Protein AF-0000000082408636 (afdb_homodimer)

Foldseek 3Di:
DPDDDAEAEDEDAFFQLLQQLVCQLQNADWADPDRFKIWGDGPPDHIYMYGYDPDADDDADPDEEEDEDPDAVVSVVSSVVSPKAWDDDWDADQQFIKTWIAHNRGHIYMYTYGDPD/DPDDDAEAEDEDAFFQLLQQLVCQLQNADWADPDRFKIWGDGPPDHIYMYGYDPDADDDADPDEEEDEDPDAVVSVVSSVVSQKAWDDDWDADQQFIKTWIAHNRGHIYMYTYGDPD

Nearest PDB structures (foldseek):
  3g12-assembly1_B  TM=7.363E-01  e=4.536E-08  Bdellovibrio bacteriovorus HD100
  3g12-assembly1_A  TM=7.486E-01  e=2.050E-07  Bdellovibrio bacteriovorus HD100
  5umw-assembly2_B  TM=7.388E-01  e=1.969E-06  Streptomyces sp. CB03234
  1lqp-assembly1_B  TM=7.454E-01  e=8.896E-06  Pseudomonas aeruginosa
  3sk2-assembly1_B  TM=6.813E-01  e=4.746E-06  Pantoea agglomerans

Solvent-accessible surface area (backbone atoms only — not comparable to full-atom values): 12146 Å² total; per-residue (Å²): 94,61,36,42,82,50,32,38,38,32,56,31,79,52,16,55,61,51,19,46,44,48,15,50,39,40,23,52,59,55,40,70,78,50,96,49,32,12,26,21,51,26,77,96,53,61,36,43,32,22,35,50,43,93,69,75,87,85,70,86,55,46,48,32,47,32,27,36,37,96,45,55,68,64,44,51,55,54,41,40,75,65,47,35,43,78,48,87,64,79,42,76,56,94,61,27,38,35,35,45,31,22,44,83,82,61,52,55,32,31,38,28,31,71,56,91,115,95,62,35,42,84,51,32,39,38,32,57,32,80,51,17,54,62,53,18,46,43,48,16,52,40,41,23,52,59,55,40,71,78,51,96,49,30,12,27,19,52,24,77,95,53,61,35,43,34,21,34,48,43,93,69,75,86,83,69,86,54,45,49,33,48,32,28,36,35,95,43,55,67,63,43,49,54,55,40,40,74,66,47,35,43,78,47,87,65,78,40,76,54,94,61,28,39,36,34,44,31,20,45,83,80,60,52,54,32,29,37,28,31,71,55,91,114

Sequence (234 aa):
MIGQVDEVVVDCSSPIALAKFWAGILGGQPVERNTAWAFVDPPGWTRLAFQRVPESKLTKNRLHIDVSVDDVVAATEAAERLGATRVGTVQQDPAGTFQVLLDPEGNEWCVVRSIGRMIGQVDEVVVDCSSPIALAKFWAGILGGQPVERNTAWAFVDPPGWTRLAFQRVPESKLTKNRLHIDVSVDDVVAATEAAERLGATRVGTVQQDPAGTFQVLLDPEGNEWCVVRSIGR

pLDDT: mean 97.24, std 4.67, range [60.44, 98.94]

Organism: Rhodococcus erythropolis (NCBI:txid1833)

Structure (mmCIF, N/CA/C/O backbone):
data_AF-0000000082408636-model_v1
#
loop_
_entity.id
_entity.type
_entity.pdbx_description
1 polymer 'VOC family protein'
#
loop_
_atom_site.group_PDB
_atom_site.id
_atom_site.type_symbol
_atom_site.label_atom_id
_atom_site.label_alt_id
_atom_site.label_comp_id
_atom_site.label_asym_id
_atom_site.label_entity_id
_atom_site.label_seq_id
_atom_site.pdbx_PDB_ins_code
_atom_site.Cartn_x
_atom_site.Cartn_y
_atom_site.Cartn_z
_atom_site.occupancy
_atom_site.B_iso_or_equiv
_atom_site.auth_seq_id
_atom_site.auth_comp_id
_atom_site.auth_asym_id
_atom_site.auth_atom_id
_atom_site.pdbx_PDB_model_num
ATOM 1 N N . MET A 1 1 ? 1.829 11.555 16.312 1 92.88 1 MET A N 1
ATOM 2 C CA . MET A 1 1 ? 1.156 10.703 15.344 1 92.88 1 MET A CA 1
ATOM 3 C C . MET A 1 1 ? -0.357 10.867 15.422 1 92.88 1 MET A C 1
ATOM 5 O O . MET A 1 1 ? -0.896 11.18 16.484 1 92.88 1 MET A O 1
ATOM 9 N N . ILE A 1 2 ? -0.935 10.711 14.367 1 98 2 ILE A N 1
ATOM 10 C CA . ILE A 1 2 ? -2.363 10.969 14.219 1 98 2 ILE A CA 1
ATOM 11 C C . ILE A 1 2 ? -3.135 9.656 14.359 1 98 2 ILE A C 1
ATOM 13 O O . ILE A 1 2 ? -4.203 9.617 14.969 1 98 2 ILE A O 1
ATOM 17 N N . GLY A 1 3 ? -2.65 8.633 13.828 1 98.5 3 GLY A N 1
ATOM 18 C CA . GLY A 1 3 ? -3.316 7.34 13.859 1 98.5 3 GLY A CA 1
ATOM 19 C C . GLY A 1 3 ? -2.395 6.184 13.516 1 98.5 3 GLY A C 1
ATOM 20 O O . GLY A 1 3 ? -1.171 6.328 13.562 1 98.5 3 GLY A O 1
ATOM 21 N N . GLN A 1 4 ? -3.043 4.992 13.32 1 98.25 4 GLN A N 1
ATOM 22 C CA . GLN A 1 4 ? -2.312 3.779 12.961 1 98.25 4 GLN A CA 1
ATOM 23 C C . GLN A 1 4 ? -2.852 3.174 11.664 1 98.25 4 GLN A C 1
ATOM 25 O O . GLN A 1 4 ? -4.035 3.328 11.352 1 98.25 4 GLN A O 1
ATOM 30 N N . VAL A 1 5 ? -1.971 2.523 10.977 1 98.56 5 VAL A N 1
ATOM 31 C CA . VAL A 1 5 ? -2.449 1.886 9.758 1 98.56 5 VAL A CA 1
ATOM 32 C C . VAL A 1 5 ? -3.52 0.851 10.102 1 98.56 5 VAL A C 1
ATOM 34 O O . VAL A 1 5 ? -3.318 0.008 10.977 1 98.56 5 VAL A O 1
ATOM 37 N N . ASP A 1 6 ? -4.586 0.956 9.422 1 97.88 6 ASP A N 1
ATOM 38 C CA . ASP A 1 6 ? -5.699 0.028 9.578 1 97.88 6 ASP A CA 1
ATOM 39 C C . ASP A 1 6 ? -5.648 -1.078 8.531 1 97.88 6 ASP A C 1
ATOM 41 O O . ASP A 1 6 ? -5.703 -2.264 8.859 1 97.88 6 ASP A O 1
ATOM 45 N N . GLU A 1 7 ? -5.559 -0.711 7.355 1 98.38 7 GLU A N 1
ATOM 46 C CA . GLU A 1 7 ? -5.5 -1.635 6.227 1 98.38 7 GLU A CA 1
ATOM 47 C C . GLU A 1 7 ? -4.941 -0.95 4.98 1 98.38 7 GLU A C 1
ATOM 49 O O . GLU A 1 7 ? -4.801 0.274 4.953 1 98.38 7 GLU A O 1
ATOM 54 N N . VAL A 1 8 ? -4.516 -1.721 4.02 1 98.88 8 VAL A N 1
ATOM 55 C CA . VAL A 1 8 ? -4.234 -1.283 2.656 1 98.88 8 VAL A CA 1
ATOM 56 C C . VAL A 1 8 ? -5.367 -1.72 1.729 1 98.88 8 VAL A C 1
ATOM 58 O O . VAL A 1 8 ? -5.766 -2.887 1.73 1 98.88 8 VAL A O 1
ATOM 61 N N . VAL A 1 9 ? -5.863 -0.777 0.986 1 98.81 9 VAL A N 1
ATOM 62 C CA . VAL A 1 9 ? -6.992 -1.063 0.108 1 98.81 9 VAL A CA 1
ATOM 63 C C . VAL A 1 9 ? -6.531 -1.037 -1.349 1 98.81 9 VAL A C 1
ATOM 65 O O . VAL A 1 9 ? -5.773 -0.153 -1.751 1 98.81 9 VAL A O 1
ATOM 68 N N . VAL A 1 10 ? -7.008 -2.004 -2.064 1 98.88 10 VAL A N 1
ATOM 69 C CA . VAL A 1 10 ? -6.723 -2.107 -3.49 1 98.88 10 VAL A CA 1
ATOM 70 C C . VAL A 1 10 ? -8.023 -2.021 -4.289 1 98.88 10 VAL A C 1
ATOM 72 O O . VAL A 1 10 ? -8.898 -2.877 -4.152 1 98.88 10 VAL A O 1
ATOM 75 N N . ASP A 1 11 ? -8.117 -1.005 -5.113 1 98.69 11 ASP A N 1
ATOM 76 C CA . ASP A 1 11 ? -9.203 -0.955 -6.09 1 98.69 11 ASP A CA 1
ATOM 77 C C . ASP A 1 11 ? -9.031 -2.037 -7.156 1 98.69 11 ASP A C 1
ATOM 79 O O . ASP A 1 11 ? -7.926 -2.256 -7.656 1 98.69 11 ASP A O 1
ATOM 83 N N . CYS A 1 12 ? -10.125 -2.646 -7.52 1 98.62 12 CYS A N 1
ATOM 84 C CA . CYS A 1 12 ? -10.008 -3.748 -8.469 1 98.62 12 CYS A CA 1
ATOM 85 C C . CYS A 1 12 ? -11.344 -4.043 -9.133 1 98.62 12 CYS A C 1
ATOM 87 O O . CYS A 1 12 ? -12.359 -3.418 -8.805 1 98.62 12 CYS A O 1
ATOM 89 N N . SER A 1 13 ? -11.312 -4.93 -10.156 1 98.25 13 SER A N 1
ATOM 90 C CA . SER A 1 13 ? -12.523 -5.391 -10.828 1 98.25 13 SER A CA 1
ATOM 91 C C . SER A 1 13 ? -13.133 -6.59 -10.102 1 98.25 13 SER A C 1
ATOM 93 O O . SER A 1 13 ? -14.352 -6.664 -9.938 1 98.25 13 SER A O 1
ATOM 95 N N . SER A 1 14 ? -12.328 -7.504 -9.641 1 98.44 14 SER A N 1
ATOM 96 C CA . SER A 1 14 ? -12.789 -8.711 -8.969 1 98.44 14 SER A CA 1
ATOM 97 C C . SER A 1 14 ? -12.148 -8.859 -7.59 1 98.44 14 SER A C 1
ATOM 99 O O . SER A 1 14 ? -11.07 -9.453 -7.465 1 98.44 14 SER A O 1
ATOM 101 N N . PRO A 1 15 ? -12.82 -8.445 -6.555 1 98.75 15 PRO A N 1
ATOM 102 C CA . PRO A 1 15 ? -12.242 -8.438 -5.211 1 98.75 15 PRO A CA 1
ATOM 103 C C . PRO A 1 15 ? -11.82 -9.836 -4.742 1 98.75 15 PRO A C 1
ATOM 105 O O . PRO A 1 15 ? -10.68 -10.023 -4.301 1 98.75 15 PRO A O 1
ATOM 108 N N . ILE A 1 16 ? -12.656 -10.805 -4.957 1 98.81 16 ILE A N 1
ATOM 109 C CA . ILE A 1 16 ? -12.375 -12.117 -4.383 1 98.81 16 ILE A CA 1
ATOM 110 C C . ILE A 1 16 ? -11.242 -12.789 -5.16 1 98.81 16 ILE A C 1
ATOM 112 O O . ILE A 1 16 ? -10.422 -13.5 -4.578 1 98.81 16 ILE A O 1
ATOM 116 N N . ALA A 1 17 ? -11.125 -12.547 -6.43 1 98.62 17 ALA A N 1
ATOM 117 C CA . ALA A 1 17 ? -10.023 -13.102 -7.215 1 98.62 17 ALA A CA 1
ATOM 118 C C . ALA A 1 17 ? -8.68 -12.562 -6.73 1 98.62 17 ALA A C 1
ATOM 120 O O . ALA A 1 17 ? -7.715 -13.32 -6.59 1 98.62 17 ALA A O 1
ATOM 121 N N . LEU A 1 18 ? -8.602 -11.305 -6.461 1 98.81 18 LEU A N 1
ATOM 122 C CA . LEU A 1 18 ? -7.348 -10.727 -5.992 1 98.81 18 LEU A CA 1
ATOM 123 C C . LEU A 1 18 ? -7.051 -11.164 -4.562 1 98.81 18 LEU A C 1
ATOM 125 O O . LEU A 1 18 ? -5.891 -11.344 -4.191 1 98.81 18 LEU A O 1
ATOM 129 N N . ALA A 1 19 ? -8.094 -11.25 -3.75 1 98.88 19 ALA A N 1
ATOM 130 C CA . ALA A 1 19 ? -7.879 -11.758 -2.396 1 98.88 19 ALA A CA 1
ATOM 131 C C . ALA A 1 19 ? -7.254 -13.148 -2.426 1 98.88 19 ALA A C 1
ATOM 133 O O . ALA A 1 19 ? -6.328 -13.43 -1.66 1 98.88 19 ALA A O 1
ATOM 134 N N . LYS A 1 20 ? -7.727 -13.984 -3.303 1 98.81 20 LYS A N 1
ATOM 135 C CA . LYS A 1 20 ? -7.188 -15.336 -3.436 1 98.81 20 LYS A CA 1
ATOM 136 C C . LYS A 1 20 ? -5.734 -15.305 -3.9 1 98.81 20 LYS A C 1
ATOM 138 O O . LYS A 1 20 ? -4.895 -16.047 -3.377 1 98.81 20 LYS A O 1
ATOM 143 N N . PHE A 1 21 ? -5.465 -14.5 -4.84 1 98.94 21 PHE A N 1
ATOM 144 C CA . PHE A 1 21 ? -4.098 -14.359 -5.336 1 98.94 21 PHE A CA 1
ATOM 145 C C . PHE A 1 21 ? -3.15 -13.969 -4.207 1 98.94 21 PHE A C 1
ATOM 147 O O . PHE A 1 21 ? -2.146 -14.641 -3.973 1 98.94 21 PHE A O 1
ATOM 154 N N . TRP A 1 22 ? -3.516 -12.914 -3.518 1 98.94 22 TRP A N 1
ATOM 155 C CA . TRP A 1 22 ? -2.609 -12.367 -2.514 1 98.94 22 TRP A CA 1
ATOM 156 C C . TRP A 1 22 ? -2.545 -13.273 -1.287 1 98.94 22 TRP A C 1
ATOM 158 O O . TRP A 1 22 ? -1.524 -13.32 -0.596 1 98.94 22 TRP A O 1
ATOM 168 N N . ALA A 1 23 ? -3.627 -14.008 -1.024 1 98.88 23 ALA A N 1
ATOM 169 C CA . ALA A 1 23 ? -3.541 -15.039 0.003 1 98.88 23 ALA A CA 1
ATOM 170 C C . ALA A 1 23 ? -2.49 -16.094 -0.358 1 98.88 23 ALA A C 1
ATOM 172 O O . ALA A 1 23 ? -1.803 -16.609 0.52 1 98.88 23 ALA A O 1
ATOM 173 N N . GLY A 1 24 ? -2.447 -16.406 -1.642 1 98.88 24 GLY A N 1
ATOM 174 C CA . GLY A 1 24 ? -1.419 -17.312 -2.111 1 98.88 24 GLY A CA 1
ATOM 175 C C . GLY A 1 24 ? -0.012 -16.781 -1.928 1 98.88 24 GLY A C 1
ATOM 176 O O . GLY A 1 24 ? 0.914 -17.531 -1.637 1 98.88 24 GLY A O 1
ATOM 177 N N . ILE A 1 25 ? 0.152 -15.492 -2.076 1 98.94 25 ILE A N 1
ATOM 178 C CA . ILE A 1 25 ? 1.461 -14.852 -1.982 1 98.94 25 ILE A CA 1
ATOM 179 C C . ILE A 1 25 ? 1.853 -14.695 -0.516 1 98.94 25 ILE A C 1
ATOM 181 O O . ILE A 1 25 ? 2.979 -15.016 -0.128 1 98.94 25 ILE A O 1
ATOM 185 N N . LEU A 1 26 ? 0.944 -14.211 0.336 1 98.88 26 LEU A N 1
ATOM 186 C CA . LEU A 1 26 ? 1.301 -13.688 1.65 1 98.88 26 LEU A CA 1
ATOM 187 C C . LEU A 1 26 ? 0.769 -14.594 2.758 1 98.88 26 LEU A C 1
ATOM 189 O O . LEU A 1 26 ? 1.141 -14.438 3.924 1 98.88 26 LEU A O 1
ATOM 193 N N . GLY A 1 27 ? -0.085 -15.484 2.395 1 98.75 27 GLY A N 1
ATOM 194 C CA . GLY A 1 27 ? -0.766 -16.281 3.404 1 98.75 27 GLY A CA 1
ATOM 195 C C . GLY A 1 27 ? -2.07 -15.664 3.869 1 98.75 27 GLY A C 1
ATOM 196 O O . GLY A 1 27 ? -2.426 -14.562 3.451 1 98.75 27 GLY A O 1
ATOM 197 N N . GLY A 1 28 ? -2.811 -16.375 4.773 1 98.62 28 GLY A N 1
ATOM 198 C CA . GLY A 1 28 ? -4.133 -15.969 5.219 1 98.62 28 GLY A CA 1
ATOM 199 C C . GLY A 1 28 ? -5.254 -16.594 4.41 1 98.62 28 GLY A C 1
ATOM 200 O O . GLY A 1 28 ? -5.004 -17.344 3.473 1 98.62 28 GLY A O 1
ATOM 201 N N . GLN A 1 29 ? -6.457 -16.281 4.812 1 98.56 29 GLN A N 1
ATOM 202 C CA . GLN A 1 29 ? -7.648 -16.781 4.148 1 98.56 29 GLN A CA 1
ATOM 203 C C . GLN A 1 29 ? -8.391 -15.672 3.416 1 98.56 29 GLN A C 1
ATOM 205 O O . GLN A 1 29 ? -8.75 -14.656 4.02 1 98.56 29 GLN A O 1
ATOM 210 N N . PRO A 1 30 ? -8.562 -15.93 2.125 1 98.81 30 PRO A N 1
ATOM 211 C CA . PRO A 1 30 ? -9.414 -14.945 1.439 1 98.81 30 PRO A CA 1
ATOM 212 C C . PRO A 1 30 ? -10.852 -14.961 1.938 1 98.81 30 PRO A C 1
ATOM 214 O O . PRO A 1 30 ? -11.453 -16.031 2.084 1 98.81 30 PRO A O 1
ATOM 217 N N . VAL A 1 31 ? -11.359 -13.828 2.211 1 98.81 31 VAL A N 1
ATOM 218 C CA . VAL A 1 31 ? -12.719 -13.688 2.719 1 98.81 31 VAL A CA 1
ATOM 219 C C . VAL A 1 31 ? -13.523 -12.766 1.798 1 98.81 31 VAL A C 1
ATOM 221 O O . VAL A 1 31 ? -13.094 -11.648 1.497 1 98.81 31 VAL A O 1
ATOM 224 N N . GLU A 1 32 ? -14.602 -13.281 1.334 1 98.62 32 GLU A N 1
ATOM 225 C CA . GLU A 1 32 ? -15.547 -12.438 0.604 1 98.62 32 GLU A CA 1
ATOM 226 C C . GLU A 1 32 ? -16.547 -11.781 1.551 1 98.62 32 GLU A C 1
ATOM 228 O O . GLU A 1 32 ? -17.469 -12.445 2.051 1 98.62 32 GLU A O 1
ATOM 233 N N . ARG A 1 33 ? -16.344 -10.508 1.795 1 97.25 33 ARG A N 1
ATOM 234 C CA . ARG A 1 33 ? -17.266 -9.812 2.684 1 97.25 33 ARG A CA 1
ATOM 235 C C . ARG A 1 33 ? -18.625 -9.625 2.023 1 97.25 33 ARG A C 1
ATOM 237 O O . ARG A 1 33 ? -19.672 -9.852 2.65 1 97.25 33 ARG A O 1
ATOM 244 N N . ASN A 1 34 ? -18.656 -9.148 0.799 1 96.81 34 ASN A N 1
ATOM 245 C CA . ASN A 1 34 ? -19.781 -9.039 -0.11 1 96.81 34 ASN A CA 1
ATOM 246 C C . ASN A 1 34 ? -19.328 -8.93 -1.562 1 96.81 34 ASN A C 1
ATOM 248 O O . ASN A 1 34 ? -18.156 -9.148 -1.87 1 96.81 34 ASN A O 1
ATOM 252 N N . THR A 1 35 ? -20.25 -8.602 -2.408 1 95.62 35 THR A N 1
ATOM 253 C CA . THR A 1 35 ? -19.922 -8.633 -3.83 1 95.62 35 THR A CA 1
ATOM 254 C C . THR A 1 35 ? -18.922 -7.543 -4.18 1 95.62 35 THR A C 1
ATOM 256 O O . THR A 1 35 ? -18.234 -7.629 -5.199 1 95.62 35 THR A O 1
ATOM 259 N N . ALA A 1 36 ? -18.797 -6.559 -3.367 1 97.44 36 ALA A N 1
ATOM 260 C CA . ALA A 1 36 ? -17.984 -5.402 -3.711 1 97.44 36 ALA A CA 1
ATOM 261 C C . ALA A 1 36 ? -16.703 -5.375 -2.887 1 97.44 36 ALA A C 1
ATOM 263 O O . ALA A 1 36 ? -15.812 -4.555 -3.131 1 97.44 36 ALA A O 1
ATOM 264 N N . TRP A 1 37 ? -16.609 -6.262 -1.935 1 98.38 37 TRP A N 1
ATOM 265 C CA . TRP A 1 37 ? -15.477 -6.199 -1.024 1 98.38 37 TRP A CA 1
ATOM 266 C C . TRP A 1 37 ? -14.992 -7.602 -0.666 1 98.38 37 TRP A C 1
ATOM 268 O O . TRP A 1 37 ? -15.797 -8.492 -0.381 1 98.38 37 TRP A O 1
ATOM 278 N N . ALA A 1 38 ? -13.703 -7.816 -0.634 1 98.88 38 ALA A N 1
ATOM 279 C CA . ALA A 1 38 ? -13.016 -8.984 -0.085 1 98.88 38 ALA A CA 1
ATOM 280 C C . ALA A 1 38 ? -11.742 -8.57 0.651 1 98.88 38 ALA A C 1
ATOM 282 O O . ALA A 1 38 ? -11.305 -7.422 0.553 1 98.88 38 ALA A O 1
ATOM 283 N N . PHE A 1 39 ? -11.18 -9.484 1.401 1 98.81 39 PHE A N 1
ATOM 284 C CA . PHE A 1 39 ? -9.938 -9.141 2.074 1 98.81 39 PHE A CA 1
ATOM 285 C C . PHE A 1 39 ? -9.164 -10.406 2.451 1 98.81 39 PHE A C 1
ATOM 287 O O . PHE A 1 39 ? -9.688 -11.516 2.355 1 98.81 39 PHE A O 1
ATOM 294 N N . VAL A 1 40 ? -7.926 -10.234 2.758 1 98.81 40 VAL A N 1
ATOM 295 C CA . VAL A 1 40 ? -7.078 -11.219 3.418 1 98.81 40 VAL A CA 1
ATOM 296 C C . VAL A 1 40 ? -6.344 -10.57 4.59 1 98.81 40 VAL A C 1
ATOM 298 O O . VAL A 1 40 ? -6 -9.391 4.535 1 98.81 40 VAL A O 1
ATOM 301 N N . ASP A 1 41 ? -6.152 -11.305 5.625 1 98.62 41 ASP A N 1
ATOM 302 C CA . ASP A 1 41 ? -5.301 -10.93 6.75 1 98.62 41 ASP A CA 1
ATOM 303 C C . ASP A 1 41 ? -4.008 -11.734 6.754 1 98.62 41 ASP A C 1
ATOM 305 O O . ASP A 1 41 ? -3.947 -12.812 7.352 1 98.62 41 ASP A O 1
ATOM 309 N N . PRO A 1 42 ? -2.998 -11.133 6.066 1 98.56 42 PRO A N 1
ATOM 310 C CA . PRO A 1 42 ? -1.742 -11.883 6.082 1 98.56 42 PRO A CA 1
ATOM 311 C C . PRO A 1 42 ? -1.134 -11.984 7.48 1 98.56 42 PRO A C 1
ATOM 313 O O . PRO A 1 42 ? -1.207 -11.031 8.258 1 98.56 42 PRO A O 1
ATOM 316 N N . PRO A 1 43 ? -0.516 -13.156 7.809 1 97.5 43 PRO A N 1
ATOM 317 C CA . PRO A 1 43 ? 0.159 -13.258 9.102 1 97.5 43 PRO A CA 1
ATOM 318 C C . PRO A 1 43 ? 1.196 -12.156 9.312 1 97.5 43 PRO A C 1
ATOM 320 O O . PRO A 1 43 ? 2.066 -11.953 8.461 1 97.5 43 PRO A O 1
ATOM 323 N N . GLY A 1 44 ? 1.021 -11.414 10.445 1 96.75 44 GLY A N 1
ATOM 324 C CA . GLY A 1 44 ? 2.027 -10.438 10.828 1 96.75 44 GLY A CA 1
ATOM 325 C C . GLY A 1 44 ? 1.866 -9.102 10.125 1 96.75 44 GLY A C 1
ATOM 326 O O . GLY A 1 44 ? 2.736 -8.234 10.219 1 96.75 44 GLY A O 1
ATOM 327 N N . TRP A 1 45 ? 0.817 -8.906 9.406 1 98.12 45 TRP A N 1
ATOM 328 C CA . TRP A 1 45 ? 0.622 -7.652 8.68 1 98.12 45 TRP A CA 1
ATOM 329 C C . TRP A 1 45 ? -0.828 -7.191 8.781 1 98.12 45 TRP A C 1
ATOM 331 O O . TRP A 1 45 ? -1.686 -7.914 9.289 1 98.12 45 TRP A O 1
ATOM 341 N N . THR A 1 46 ? -1.049 -5.949 8.344 1 98.31 46 THR A N 1
ATOM 342 C CA . THR A 1 46 ? -2.4 -5.398 8.344 1 98.31 46 THR A CA 1
ATOM 343 C C . THR A 1 46 ? -3.244 -6.043 7.25 1 98.31 46 THR A C 1
ATOM 345 O O . THR A 1 46 ? -2.713 -6.711 6.359 1 98.31 46 THR A O 1
ATOM 348 N N . ARG A 1 47 ? -4.527 -5.828 7.34 1 98.62 47 ARG A N 1
ATOM 349 C CA . ARG A 1 47 ? -5.469 -6.332 6.344 1 98.62 47 ARG A CA 1
ATOM 350 C C . ARG A 1 47 ? -5.176 -5.746 4.969 1 98.62 47 ARG A C 1
ATOM 352 O O . ARG A 1 47 ? -4.879 -4.559 4.844 1 98.62 47 ARG A O 1
ATOM 359 N N . LEU A 1 48 ? -5.137 -6.59 3.98 1 98.88 48 LEU A N 1
ATOM 360 C CA . LEU A 1 48 ? -5.227 -6.203 2.578 1 98.88 48 LEU A CA 1
ATOM 361 C C . LEU A 1 48 ? -6.656 -6.348 2.064 1 98.88 48 LEU A C 1
ATOM 363 O O . LEU A 1 48 ? -7.18 -7.461 1.979 1 98.88 48 LEU A O 1
ATOM 367 N N . ALA A 1 49 ? -7.281 -5.25 1.77 1 98.81 49 ALA A N 1
ATOM 368 C CA . ALA A 1 49 ? -8.68 -5.246 1.332 1 98.81 49 ALA A CA 1
ATOM 369 C C . ALA A 1 49 ? -8.781 -4.898 -0.15 1 98.81 49 ALA A C 1
ATOM 371 O O . ALA A 1 49 ? -7.941 -4.172 -0.687 1 98.81 49 ALA A O 1
ATOM 372 N N . PHE A 1 50 ? -9.781 -5.441 -0.703 1 98.88 50 PHE A N 1
ATOM 373 C CA . PHE A 1 50 ? -10.023 -5.266 -2.129 1 98.88 50 PHE A CA 1
ATOM 374 C C . PHE A 1 50 ? -11.43 -4.73 -2.375 1 98.88 50 PHE A C 1
ATOM 376 O O . PHE A 1 50 ? -12.414 -5.32 -1.918 1 98.88 50 PHE A O 1
ATOM 383 N N . GLN A 1 51 ? -11.469 -3.658 -3.051 1 98.62 51 GLN A N 1
ATOM 384 C CA . GLN A 1 51 ? -12.727 -2.971 -3.312 1 98.62 51 GLN A CA 1
ATOM 385 C C . GLN A 1 51 ? -13.023 -2.916 -4.809 1 98.62 51 GLN A C 1
ATOM 387 O O . GLN A 1 51 ? -12.188 -2.477 -5.598 1 98.62 51 GLN A O 1
ATOM 392 N N . ARG A 1 52 ? -14.25 -3.289 -5.168 1 98.69 52 ARG A N 1
ATOM 393 C CA . ARG A 1 52 ? -14.664 -3.195 -6.566 1 98.69 52 ARG A CA 1
ATOM 394 C C . ARG A 1 52 ? -14.859 -1.742 -6.98 1 98.69 52 ARG A C 1
ATOM 396 O O . ARG A 1 52 ? -15.523 -0.974 -6.281 1 98.69 52 ARG A O 1
ATOM 403 N N . VAL A 1 53 ? -14.258 -1.427 -8.062 1 97.88 53 VAL A N 1
ATOM 404 C CA . VAL A 1 53 ? -14.508 -0.139 -8.695 1 97.88 53 VAL A CA 1
ATOM 405 C C . VAL A 1 53 ? -14.812 -0.346 -10.18 1 97.88 53 VAL A C 1
ATOM 407 O O . VAL A 1 53 ? -14.375 -1.329 -10.781 1 97.88 53 VAL A O 1
ATOM 410 N N . PRO A 1 54 ? -15.57 0.565 -10.789 1 95.75 54 PRO A N 1
ATOM 411 C CA . PRO A 1 54 ? -15.945 0.378 -12.195 1 95.75 54 PRO A CA 1
ATOM 412 C C . PRO A 1 54 ? -14.789 0.662 -13.148 1 95.75 54 PRO A C 1
ATOM 414 O O . PRO A 1 54 ? -14.766 0.14 -14.266 1 95.75 54 PRO A O 1
ATOM 417 N N . GLU A 1 55 ? -13.883 1.479 -12.82 1 95.06 55 GLU A N 1
ATOM 418 C CA . GLU A 1 55 ? -12.812 1.904 -13.727 1 95.06 55 GLU A CA 1
ATOM 419 C C . GLU A 1 55 ? -11.68 0.881 -13.766 1 95.06 55 GLU A C 1
ATOM 421 O O . GLU A 1 55 ? -11.375 0.25 -12.75 1 95.06 55 GLU A O 1
ATOM 426 N N . SER A 1 56 ? -11.055 0.748 -14.891 1 94.06 56 SER A N 1
ATOM 427 C CA . SER A 1 56 ? -9.898 -0.127 -15.055 1 94.06 56 SER A CA 1
ATOM 428 C C . SER A 1 56 ? -8.602 0.585 -14.664 1 94.06 56 SER A C 1
ATOM 430 O O . SER A 1 56 ? -8.602 1.8 -14.453 1 94.06 56 SER A O 1
ATOM 432 N N . LYS A 1 57 ? -7.59 -0.182 -14.461 1 94.62 57 LYS A N 1
ATOM 433 C CA . LYS A 1 57 ? -6.273 0.402 -14.211 1 94.62 57 LYS A CA 1
ATOM 434 C C . LYS A 1 57 ? -5.789 1.2 -15.422 1 94.62 57 LYS A C 1
ATOM 436 O O . LYS A 1 57 ? -5.852 0.722 -16.547 1 94.62 57 LYS A O 1
ATOM 441 N N . LEU A 1 58 ? -5.219 2.352 -15.117 1 93.25 58 LEU A N 1
ATOM 442 C CA . LEU A 1 58 ? -4.879 3.246 -16.219 1 93.25 58 LEU A CA 1
ATOM 443 C C . LEU A 1 58 ? -3.367 3.383 -16.359 1 93.25 58 LEU A C 1
ATOM 445 O O . LEU A 1 58 ? -2.857 3.533 -17.484 1 93.25 58 LEU A O 1
ATOM 449 N N . THR A 1 59 ? -2.672 3.52 -15.32 1 95.25 59 THR A N 1
ATOM 450 C CA . THR A 1 59 ? -1.227 3.715 -15.336 1 95.25 59 THR A CA 1
ATOM 451 C C . THR A 1 59 ? -0.572 3.023 -14.148 1 95.25 59 THR A C 1
ATOM 453 O O . THR A 1 59 ? -1.255 2.396 -13.336 1 95.25 59 THR A O 1
ATOM 456 N N . LYS A 1 60 ? 0.742 3.123 -14.133 1 96.31 60 LYS A N 1
ATOM 457 C CA . LYS A 1 60 ? 1.511 2.564 -13.023 1 96.31 60 LYS A CA 1
ATOM 458 C C . LYS A 1 60 ? 1.065 3.16 -11.695 1 96.31 60 LYS A C 1
ATOM 460 O O . LYS A 1 60 ? 0.877 4.371 -11.578 1 96.31 60 LYS A O 1
ATOM 465 N N . ASN A 1 61 ? 0.864 2.273 -10.742 1 97.44 61 ASN A N 1
ATOM 466 C CA . ASN A 1 61 ? 0.615 2.756 -9.383 1 97.44 61 ASN A CA 1
ATOM 467 C C . ASN A 1 61 ? 1.857 3.408 -8.789 1 97.44 61 ASN A C 1
ATOM 469 O O . ASN A 1 61 ? 2.973 2.922 -8.977 1 97.44 61 ASN A O 1
ATOM 473 N N . ARG A 1 62 ? 1.628 4.398 -7.961 1 98 62 ARG A N 1
ATOM 474 C CA . ARG A 1 62 ? 2.754 4.98 -7.242 1 98 62 ARG A CA 1
ATOM 475 C C . ARG A 1 62 ? 3.1 4.16 -6.004 1 98 62 ARG A C 1
ATOM 477 O O . ARG A 1 62 ? 4.223 4.223 -5.504 1 98 62 ARG A O 1
ATOM 484 N N . LEU A 1 63 ? 2.094 3.488 -5.441 1 98.69 63 LEU A N 1
ATOM 485 C CA . LEU A 1 63 ? 2.342 2.631 -4.289 1 98.69 63 LEU A CA 1
ATOM 486 C C . LEU A 1 63 ? 2.418 1.166 -4.703 1 98.69 63 LEU A C 1
ATOM 488 O O . LEU A 1 63 ? 1.617 0.706 -5.52 1 98.69 63 LEU A O 1
ATOM 492 N N . HIS A 1 64 ? 3.387 0.439 -4.141 1 98.81 64 HIS A N 1
ATOM 493 C CA . HIS A 1 64 ? 3.4 -1.006 -4.34 1 98.81 64 HIS A CA 1
ATOM 494 C C . HIS A 1 64 ? 3.988 -1.726 -3.131 1 98.81 64 HIS A C 1
ATOM 496 O O . HIS A 1 64 ? 4.633 -1.102 -2.285 1 98.81 64 HIS A O 1
ATOM 502 N N . ILE A 1 65 ? 3.775 -3.029 -3.074 1 98.88 65 ILE A N 1
ATOM 503 C CA . ILE A 1 65 ? 4.215 -3.865 -1.962 1 98.88 65 ILE A CA 1
ATOM 504 C C . ILE A 1 65 ? 5.484 -4.617 -2.354 1 98.88 65 ILE A C 1
ATOM 506 O O . ILE A 1 65 ? 5.559 -5.203 -3.436 1 98.88 65 ILE A O 1
ATOM 510 N N . ASP A 1 66 ? 6.5 -4.535 -1.549 1 98.75 66 ASP A N 1
ATOM 511 C CA . ASP A 1 66 ? 7.66 -5.418 -1.65 1 98.75 66 ASP A CA 1
ATOM 512 C C . ASP A 1 66 ? 7.512 -6.625 -0.73 1 98.75 66 ASP A C 1
ATOM 514 O O . ASP A 1 66 ? 7.246 -6.477 0.464 1 98.75 66 ASP A O 1
ATOM 518 N N . VAL A 1 67 ? 7.695 -7.773 -1.278 1 98.88 67 VAL A N 1
ATOM 519 C CA . VAL A 1 67 ? 7.574 -9.031 -0.556 1 98.88 67 VAL A CA 1
ATOM 520 C C . VAL A 1 67 ? 8.953 -9.664 -0.386 1 98.88 67 VAL A C 1
ATOM 522 O O . VAL A 1 67 ? 9.617 -10 -1.371 1 98.88 67 VAL A O 1
ATOM 525 N N . SER A 1 68 ? 9.367 -9.852 0.826 1 98.62 68 SER A N 1
ATOM 526 C CA . SER A 1 68 ? 10.672 -10.438 1.115 1 98.62 68 SER A CA 1
ATOM 527 C C . SER A 1 68 ? 10.641 -11.961 0.974 1 98.62 68 SER A C 1
ATOM 529 O O . SER A 1 68 ? 9.719 -12.609 1.455 1 98.62 68 SER A O 1
ATOM 531 N N . VAL A 1 69 ? 11.656 -12.461 0.33 1 98.5 69 VAL A N 1
ATOM 532 C CA . VAL A 1 69 ? 11.758 -13.898 0.094 1 98.5 69 VAL A CA 1
ATOM 533 C C . VAL A 1 69 ? 13.211 -14.344 0.25 1 98.5 69 VAL A C 1
ATOM 535 O O . VAL A 1 69 ? 14.125 -13.508 0.242 1 98.5 69 VAL A O 1
ATOM 538 N N . ASP A 1 70 ? 13.422 -15.641 0.391 1 96.56 70 ASP A N 1
ATOM 539 C CA . ASP A 1 70 ? 14.766 -16.188 0.51 1 96.56 70 ASP A CA 1
ATOM 540 C C . ASP A 1 70 ? 15.414 -16.359 -0.864 1 96.56 70 ASP A C 1
ATOM 542 O O . ASP A 1 70 ? 16.641 -16.297 -0.995 1 96.56 70 ASP A O 1
ATOM 546 N N . ASP A 1 71 ? 14.641 -16.672 -1.851 1 97.69 71 ASP A N 1
ATOM 547 C CA . ASP A 1 71 ? 15.086 -16.953 -3.213 1 97.69 71 ASP A CA 1
ATOM 548 C C . ASP A 1 71 ? 14.18 -16.266 -4.238 1 97.69 71 ASP A C 1
ATOM 550 O O . ASP A 1 71 ? 13.062 -16.719 -4.484 1 97.69 71 ASP A O 1
ATOM 554 N N . VAL A 1 72 ? 14.711 -15.234 -4.879 1 98.56 72 VAL A N 1
ATOM 555 C CA . VAL A 1 72 ? 13.93 -14.383 -5.762 1 98.56 72 VAL A CA 1
ATOM 556 C C . VAL A 1 72 ? 13.445 -15.188 -6.965 1 98.56 72 VAL A C 1
ATOM 558 O O . VAL A 1 72 ? 12.281 -15.078 -7.363 1 98.56 72 VAL A O 1
ATOM 561 N N . VAL A 1 73 ? 14.266 -16 -7.566 1 98.25 73 VAL A N 1
ATOM 562 C CA . VAL A 1 73 ? 13.922 -16.766 -8.766 1 98.25 73 VAL A CA 1
ATOM 563 C C . VAL A 1 73 ? 12.828 -17.781 -8.438 1 98.25 73 VAL A C 1
ATOM 565 O O . VAL A 1 73 ? 11.812 -17.844 -9.125 1 98.25 73 VAL A O 1
ATOM 568 N N . ALA A 1 74 ? 13.039 -18.531 -7.383 1 98.56 74 ALA A N 1
ATOM 569 C CA . ALA A 1 74 ? 12.055 -19.531 -6.977 1 98.56 74 ALA A CA 1
ATOM 570 C C . ALA A 1 74 ? 10.719 -18.875 -6.637 1 98.56 74 ALA A C 1
ATOM 572 O O . ALA A 1 74 ? 9.656 -19.391 -7.012 1 98.56 74 ALA A O 1
ATOM 573 N N . ALA A 1 75 ? 10.797 -17.797 -5.91 1 98.88 75 ALA A N 1
ATOM 574 C CA . ALA A 1 75 ? 9.586 -17.078 -5.527 1 98.88 75 ALA A CA 1
ATOM 575 C C . ALA A 1 75 ? 8.844 -16.547 -6.754 1 98.88 75 ALA A C 1
ATOM 577 O O . ALA A 1 75 ? 7.613 -16.594 -6.809 1 98.88 75 ALA A O 1
ATOM 578 N N . THR A 1 76 ? 9.617 -15.992 -7.668 1 98.81 76 THR A N 1
ATOM 579 C CA . THR A 1 76 ? 9.031 -15.477 -8.898 1 98.81 76 THR A CA 1
ATOM 580 C C . THR A 1 76 ? 8.281 -16.578 -9.648 1 98.81 76 THR A C 1
ATOM 582 O O . THR A 1 76 ? 7.141 -16.375 -10.078 1 98.81 76 THR A O 1
ATOM 585 N N . GLU A 1 77 ? 8.875 -17.734 -9.766 1 98.75 77 GLU A N 1
ATOM 586 C CA . GLU A 1 77 ? 8.25 -18.859 -10.445 1 98.75 77 GLU A CA 1
ATOM 587 C C . GLU A 1 77 ? 6.977 -19.297 -9.727 1 98.75 77 GLU A C 1
ATOM 589 O O . GLU A 1 77 ? 5.965 -19.594 -10.367 1 98.75 77 GLU A O 1
ATOM 594 N N . ALA A 1 78 ? 7.066 -19.375 -8.438 1 98.81 78 ALA A N 1
ATOM 595 C CA . ALA A 1 78 ? 5.891 -19.734 -7.645 1 98.81 78 ALA A CA 1
ATOM 596 C C . ALA A 1 78 ? 4.766 -18.734 -7.84 1 98.81 78 ALA A C 1
ATOM 598 O O . ALA A 1 78 ? 3.598 -19.109 -7.965 1 98.81 78 ALA A O 1
ATOM 599 N N . ALA A 1 79 ? 5.105 -17.438 -7.852 1 98.88 79 ALA A N 1
ATOM 600 C CA . ALA A 1 79 ? 4.121 -16.375 -8.047 1 98.88 79 ALA A CA 1
ATOM 601 C C . ALA A 1 79 ? 3.469 -16.484 -9.422 1 98.88 79 ALA A C 1
ATOM 603 O O . ALA A 1 79 ? 2.266 -16.25 -9.562 1 98.88 79 ALA A O 1
ATOM 604 N N . GLU A 1 80 ? 4.234 -16.781 -10.414 1 98.81 80 GLU A N 1
ATOM 605 C CA . GLU A 1 80 ? 3.715 -16.922 -11.773 1 98.81 80 GLU A CA 1
ATOM 606 C C . GLU A 1 80 ? 2.709 -18.078 -11.859 1 98.81 80 GLU A C 1
ATOM 608 O O . GLU A 1 80 ? 1.724 -17.984 -12.594 1 98.81 80 GLU A O 1
ATOM 613 N N . ARG A 1 81 ? 2.965 -19.125 -11.094 1 98.69 81 ARG A N 1
ATOM 614 C CA . ARG A 1 81 ? 2.025 -20.25 -11.062 1 98.69 81 ARG A CA 1
ATOM 615 C C . ARG A 1 81 ? 0.694 -19.828 -10.445 1 98.69 81 ARG A C 1
ATOM 617 O O . ARG A 1 81 ? -0.344 -20.422 -10.727 1 98.69 81 ARG A O 1
ATOM 624 N N . LEU A 1 82 ? 0.757 -18.781 -9.633 1 98.69 82 LEU A N 1
ATOM 625 C CA . LEU A 1 82 ? -0.456 -18.281 -9 1 98.69 82 LEU A CA 1
ATOM 626 C C . LEU A 1 82 ? -1.138 -17.25 -9.875 1 98.69 82 LEU A C 1
ATOM 628 O O . LEU A 1 82 ? -2.236 -16.781 -9.562 1 98.69 82 LEU A O 1
ATOM 632 N N . GLY A 1 83 ? -0.468 -16.75 -10.945 1 98.69 83 GLY A N 1
ATOM 633 C CA . GLY A 1 83 ? -1.111 -15.828 -11.867 1 98.69 83 GLY A CA 1
ATOM 634 C C . GLY A 1 83 ? -0.369 -14.516 -12.023 1 98.69 83 GLY A C 1
ATOM 635 O O . GLY A 1 83 ? -0.813 -13.625 -12.75 1 98.69 83 GLY A O 1
ATOM 636 N N . ALA A 1 84 ? 0.782 -14.359 -11.375 1 98.88 84 ALA A N 1
ATOM 637 C CA . ALA A 1 84 ? 1.586 -13.156 -11.547 1 98.88 84 ALA A CA 1
ATOM 638 C C . ALA A 1 84 ? 2.283 -13.148 -12.906 1 98.88 84 ALA A C 1
ATOM 640 O O . ALA A 1 84 ? 2.465 -14.203 -13.523 1 98.88 84 ALA A O 1
ATOM 641 N N . THR A 1 85 ? 2.629 -11.914 -13.312 1 98.75 85 THR A N 1
ATOM 642 C CA . THR A 1 85 ? 3.422 -11.75 -14.531 1 98.75 85 THR A CA 1
ATOM 643 C C . THR A 1 85 ? 4.711 -10.984 -14.234 1 98.75 85 THR A C 1
ATOM 645 O O . THR A 1 85 ? 4.695 -9.984 -13.516 1 98.75 85 THR A O 1
ATOM 648 N N . ARG A 1 86 ? 5.75 -11.43 -14.805 1 98.31 86 ARG A N 1
ATOM 649 C CA . ARG A 1 86 ? 7.043 -10.773 -14.625 1 98.31 86 ARG A CA 1
ATOM 650 C C . ARG A 1 86 ? 7.133 -9.5 -15.453 1 98.31 86 ARG A C 1
ATOM 652 O O . ARG A 1 86 ? 6.625 -9.445 -16.578 1 98.31 86 ARG A O 1
ATOM 659 N N . VAL A 1 87 ? 7.754 -8.57 -14.93 1 98.31 87 VAL A N 1
ATOM 660 C CA . VAL A 1 87 ? 8.141 -7.371 -15.672 1 98.31 87 VAL A CA 1
ATOM 661 C C . VAL A 1 87 ? 9.656 -7.285 -15.773 1 98.31 87 VAL A C 1
ATOM 663 O O . VAL A 1 87 ? 10.344 -7.152 -14.758 1 98.31 87 VAL A O 1
ATOM 666 N N . GLY A 1 88 ? 10.164 -7.344 -16.969 1 97.69 88 GLY A N 1
ATOM 667 C CA . GLY A 1 88 ? 11.602 -7.293 -17.156 1 97.69 88 GLY A CA 1
ATOM 668 C C . GLY A 1 88 ? 12.328 -8.484 -16.547 1 97.69 88 GLY A C 1
ATOM 669 O O . GLY A 1 88 ? 11.805 -9.602 -16.562 1 97.69 88 GLY A O 1
ATOM 670 N N . THR A 1 89 ? 13.656 -8.242 -16.156 1 97.5 89 THR A N 1
ATOM 671 C CA . THR A 1 89 ? 14.5 -9.289 -15.594 1 97.5 89 THR A CA 1
ATOM 672 C C . THR A 1 89 ? 14.844 -8.992 -14.133 1 97.5 89 THR A C 1
ATOM 674 O O . THR A 1 89 ? 14.578 -7.891 -13.641 1 97.5 89 THR A O 1
ATOM 677 N N . VAL A 1 90 ? 15.273 -10.07 -13.539 1 97.88 90 VAL A N 1
ATOM 678 C CA . VAL A 1 90 ? 15.75 -9.906 -12.172 1 97.88 90 VAL A CA 1
ATOM 679 C C . VAL A 1 90 ? 16.812 -8.805 -12.125 1 97.88 90 VAL A C 1
ATOM 681 O O . VAL A 1 90 ? 17.688 -8.734 -12.992 1 97.88 90 VAL A O 1
ATOM 684 N N . GLN A 1 91 ? 16.625 -8.016 -11.102 1 97.5 91 GLN A N 1
ATOM 685 C CA . GLN A 1 91 ? 17.562 -6.914 -10.914 1 97.5 91 GLN A CA 1
ATOM 686 C C . GLN A 1 91 ? 18.375 -7.098 -9.648 1 97.5 91 GLN A C 1
ATOM 688 O O . GLN A 1 91 ? 17.906 -7.691 -8.672 1 97.5 91 GLN A O 1
ATOM 693 N N . GLN A 1 92 ? 19.609 -6.609 -9.766 1 95.38 92 GLN A N 1
ATOM 694 C CA . GLN A 1 92 ? 20.5 -6.598 -8.609 1 95.38 92 GLN A CA 1
ATOM 695 C C . GLN A 1 92 ? 21.109 -5.215 -8.406 1 95.38 92 GLN A C 1
ATOM 697 O O . GLN A 1 92 ? 21.516 -4.562 -9.367 1 95.38 92 GLN A O 1
ATOM 702 N N . ASP A 1 93 ? 20.969 -4.781 -7.199 1 91 93 ASP A N 1
ATOM 703 C CA . ASP A 1 93 ? 21.656 -3.555 -6.809 1 91 93 ASP A CA 1
ATOM 704 C C . ASP A 1 93 ? 22.297 -3.697 -5.434 1 91 93 ASP A C 1
ATOM 706 O O . ASP A 1 93 ? 22.312 -4.789 -4.855 1 91 93 ASP A O 1
ATOM 710 N N . PRO A 1 94 ? 23.031 -2.684 -4.941 1 89.62 94 PRO A N 1
ATOM 711 C CA . PRO A 1 94 ? 23.734 -2.83 -3.674 1 89.62 94 PRO A CA 1
ATOM 712 C C . PRO A 1 94 ? 22.812 -3.191 -2.514 1 89.62 94 PRO A C 1
ATOM 714 O O . PRO A 1 94 ? 23.266 -3.77 -1.52 1 89.62 94 PRO A O 1
ATOM 717 N N . ALA A 1 95 ? 21.562 -2.908 -2.654 1 90.38 95 ALA A N 1
ATOM 718 C CA . ALA A 1 95 ? 20.625 -3.172 -1.573 1 90.38 95 ALA A CA 1
ATOM 719 C C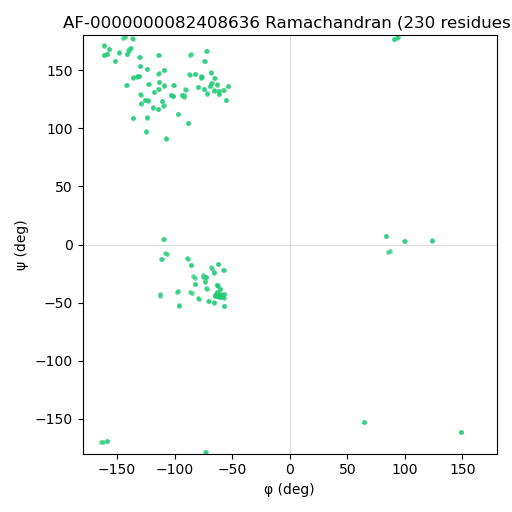 . ALA A 1 95 ? 20.109 -4.613 -1.624 1 90.38 95 ALA A C 1
ATOM 721 O O . ALA A 1 95 ? 19.547 -5.109 -0.653 1 90.38 95 ALA A O 1
ATOM 722 N N . GLY A 1 96 ? 20.281 -5.215 -2.76 1 96.12 96 GLY A N 1
ATOM 723 C CA . GLY A 1 96 ? 19.828 -6.594 -2.875 1 96.12 96 GLY A CA 1
ATOM 724 C C . GLY A 1 96 ? 19.359 -6.953 -4.273 1 96.12 96 GLY A C 1
ATOM 725 O O . GLY A 1 96 ? 19.891 -6.43 -5.262 1 96.12 96 GLY A O 1
ATOM 726 N N . THR A 1 97 ? 18.594 -8.047 -4.332 1 97.94 97 THR A N 1
ATOM 727 C CA . THR A 1 97 ? 18.031 -8.586 -5.566 1 97.94 97 THR A CA 1
ATOM 728 C C . THR A 1 97 ? 16.516 -8.461 -5.559 1 97.94 97 THR A C 1
ATOM 730 O O . THR A 1 97 ? 15.875 -8.688 -4.531 1 97.94 97 THR A O 1
ATOM 733 N N . PHE A 1 98 ? 15.984 -8.102 -6.762 1 98.5 98 PHE A N 1
ATOM 734 C CA . PHE A 1 98 ? 14.523 -8.023 -6.797 1 98.5 98 PHE A CA 1
ATOM 735 C C . PHE A 1 98 ? 14 -8.312 -8.195 1 98.5 98 PHE A C 1
ATOM 737 O O . PHE A 1 98 ? 14.75 -8.25 -9.172 1 98.5 98 PHE A O 1
ATOM 744 N N . GLN A 1 99 ? 12.773 -8.703 -8.297 1 98.81 99 GLN A N 1
ATOM 745 C CA . GLN A 1 99 ? 12 -8.898 -9.516 1 98.81 99 GLN A CA 1
ATOM 746 C C . GLN A 1 99 ? 10.656 -8.172 -9.445 1 98.81 99 GLN A C 1
ATOM 748 O O . GLN A 1 99 ? 9.891 -8.367 -8.492 1 98.81 99 GLN A O 1
ATOM 753 N N . VAL A 1 100 ? 10.414 -7.27 -10.375 1 98.88 100 VAL A N 1
ATOM 754 C CA . VAL A 1 100 ? 9.117 -6.613 -10.477 1 98.88 100 VAL A CA 1
ATOM 755 C C . VAL A 1 100 ? 8.094 -7.582 -11.062 1 98.88 100 VAL A C 1
ATOM 757 O O . VAL A 1 100 ? 8.383 -8.273 -12.047 1 98.88 100 VAL A O 1
ATOM 760 N N . LEU A 1 101 ? 6.961 -7.633 -10.461 1 98.94 101 LEU A N 1
ATOM 761 C CA . LEU A 1 101 ? 5.863 -8.477 -10.914 1 98.94 101 LEU A CA 1
ATOM 762 C C . LEU A 1 101 ? 4.562 -7.684 -11 1 98.94 101 LEU A C 1
ATOM 764 O O . LEU A 1 101 ? 4.465 -6.586 -10.445 1 98.94 101 LEU A O 1
ATOM 768 N N . LEU A 1 102 ? 3.631 -8.219 -11.727 1 98.88 102 LEU A N 1
ATOM 769 C CA . LEU A 1 102 ? 2.252 -7.746 -11.773 1 98.88 102 LEU A CA 1
ATOM 770 C C . LEU A 1 102 ? 1.3 -8.789 -11.203 1 98.88 102 LEU A C 1
ATOM 772 O O . LEU A 1 102 ? 1.435 -9.984 -11.492 1 98.88 102 LEU A O 1
ATOM 776 N N . ASP A 1 103 ? 0.38 -8.359 -10.352 1 98.81 103 ASP A N 1
ATOM 777 C CA . ASP A 1 103 ? -0.676 -9.281 -9.945 1 98.81 103 ASP A CA 1
ATOM 778 C C . ASP A 1 103 ? -1.68 -9.5 -11.078 1 98.81 103 ASP A C 1
ATOM 780 O O . ASP A 1 103 ? -1.531 -8.93 -12.164 1 98.81 103 ASP A O 1
ATOM 784 N N . PRO A 1 104 ? -2.744 -10.281 -10.945 1 98.56 104 PRO A N 1
ATOM 785 C CA . PRO A 1 104 ? -3.621 -10.664 -12.055 1 98.56 104 PRO A CA 1
ATOM 786 C C . PRO A 1 104 ? -4.312 -9.469 -12.695 1 98.56 104 PRO A C 1
ATOM 788 O O . PRO A 1 104 ? -4.828 -9.57 -13.812 1 98.56 104 PRO A O 1
ATOM 791 N N . GLU A 1 105 ? -4.34 -8.328 -12.023 1 98.12 105 GLU A N 1
ATOM 792 C CA . GLU A 1 1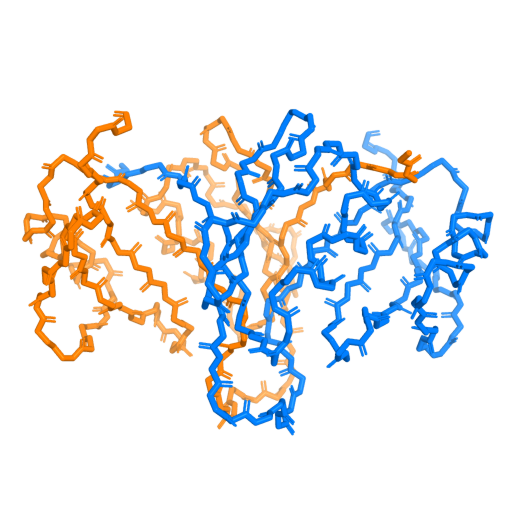05 ? -4.992 -7.152 -12.594 1 98.12 105 GLU A CA 1
ATOM 793 C C . GLU A 1 105 ? -3.969 -6.09 -12.984 1 98.12 105 GLU A C 1
ATOM 795 O O . GLU A 1 105 ? -4.332 -4.945 -13.258 1 98.12 105 GLU A O 1
ATOM 800 N N . GLY A 1 106 ? -2.736 -6.395 -12.852 1 98.31 106 GLY A N 1
ATOM 801 C CA . GLY A 1 106 ? -1.716 -5.508 -13.383 1 98.31 106 GLY A CA 1
ATOM 802 C C . GLY A 1 106 ? -1.099 -4.605 -12.336 1 98.31 106 GLY A C 1
ATOM 803 O O . GLY A 1 106 ? -0.316 -3.711 -12.656 1 98.31 106 GLY A O 1
ATOM 804 N N . ASN A 1 107 ? -1.491 -4.746 -11.086 1 98.56 107 ASN A N 1
ATOM 805 C CA . ASN A 1 107 ? -0.847 -3.951 -10.047 1 98.56 107 ASN A CA 1
ATOM 806 C C . ASN A 1 107 ? 0.598 -4.387 -9.828 1 98.56 107 ASN A C 1
ATOM 808 O O . ASN A 1 107 ? 0.881 -5.582 -9.711 1 98.56 107 ASN A O 1
ATOM 812 N N . GLU A 1 108 ? 1.472 -3.416 -9.703 1 98.69 108 GLU A N 1
ATOM 813 C CA . GLU A 1 108 ? 2.889 -3.709 -9.508 1 98.69 108 GLU A CA 1
ATOM 814 C C . GLU A 1 108 ? 3.178 -4.137 -8.07 1 98.69 108 GLU A C 1
ATOM 816 O O . GLU A 1 108 ? 2.588 -3.604 -7.133 1 98.69 108 GLU A O 1
ATOM 821 N N . TRP A 1 109 ? 4.059 -5.023 -7.91 1 98.88 109 TRP A N 1
ATOM 822 C CA . TRP A 1 109 ? 4.695 -5.43 -6.66 1 98.88 109 TRP A CA 1
ATOM 823 C C . TRP A 1 109 ? 6.051 -6.078 -6.922 1 98.88 109 TRP A C 1
ATOM 825 O O . TRP A 1 109 ? 6.406 -6.34 -8.07 1 98.88 109 TRP A O 1
ATOM 835 N N . CYS A 1 110 ? 6.883 -6.297 -5.863 1 98.81 110 CYS A N 1
ATOM 836 C CA . CYS A 1 110 ? 8.203 -6.879 -6.074 1 98.81 110 CYS A CA 1
ATOM 837 C C . CYS A 1 110 ? 8.461 -8.016 -5.09 1 98.81 110 CYS A C 1
ATOM 839 O O . CYS A 1 110 ? 8.023 -7.957 -3.939 1 98.81 110 CYS A O 1
ATOM 841 N N . VAL A 1 111 ? 9.133 -8.938 -5.602 1 98.81 111 VAL A N 1
ATOM 842 C CA . VAL A 1 111 ? 9.844 -9.875 -4.746 1 98.81 111 VAL A CA 1
ATOM 843 C C . VAL A 1 111 ? 11.258 -9.367 -4.484 1 98.81 111 VAL A C 1
ATOM 845 O O . VAL A 1 111 ? 11.961 -8.953 -5.414 1 98.81 111 VAL A O 1
ATOM 848 N N . VAL A 1 112 ? 11.617 -9.438 -3.23 1 98.69 112 VAL A N 1
ATOM 849 C CA . VAL A 1 112 ? 12.898 -8.82 -2.896 1 98.69 112 VAL A CA 1
ATOM 850 C C . VAL A 1 112 ? 13.688 -9.734 -1.965 1 98.69 112 VAL A C 1
ATOM 852 O O . VAL A 1 112 ? 13.109 -10.445 -1.146 1 98.69 112 VAL A O 1
ATOM 855 N N . ARG A 1 113 ? 14.922 -9.781 -2.105 1 98.31 113 ARG A N 1
ATOM 856 C CA . ARG A 1 113 ? 15.906 -10.312 -1.164 1 98.31 113 ARG A CA 1
ATOM 857 C C . ARG A 1 113 ? 16.953 -9.266 -0.814 1 98.31 113 ARG A C 1
ATOM 859 O O . ARG A 1 113 ? 17.797 -8.922 -1.65 1 98.31 113 ARG A O 1
ATOM 866 N N . SER A 1 114 ? 16.859 -8.828 0.417 1 93.31 114 SER A N 1
ATOM 867 C CA . SER A 1 114 ? 17.719 -7.719 0.833 1 93.31 114 SER A CA 1
ATOM 868 C C . SER A 1 114 ? 19.062 -8.227 1.348 1 93.31 114 SER A C 1
ATOM 870 O O . SER A 1 114 ? 19.156 -9.352 1.833 1 93.31 114 SER A O 1
ATOM 872 N N . ILE A 1 115 ? 19.953 -7.391 1.05 1 86.75 115 IL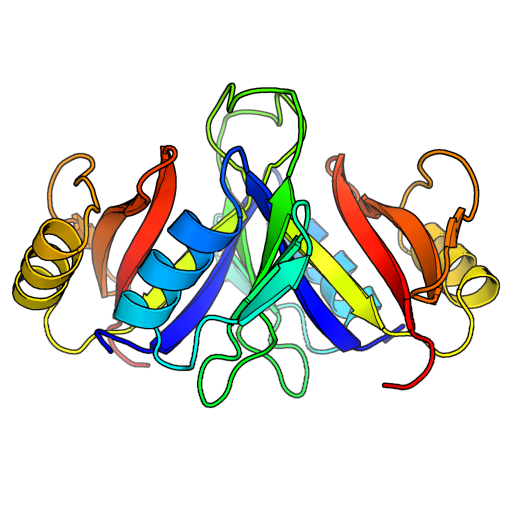E A N 1
ATOM 873 C CA . ILE A 1 115 ? 21.266 -7.637 1.635 1 86.75 115 ILE A CA 1
ATOM 874 C C . ILE A 1 115 ? 21.375 -6.895 2.963 1 86.75 115 ILE A C 1
ATOM 876 O O . ILE A 1 115 ? 21.156 -5.684 3.027 1 86.75 115 ILE A O 1
ATOM 880 N N . GLY A 1 116 ? 21.781 -7.566 4.105 1 71.25 116 GLY A N 1
ATOM 881 C CA . GLY A 1 116 ? 22.141 -6.891 5.34 1 71.25 116 GLY A CA 1
ATOM 882 C C . GLY A 1 116 ? 20.953 -6.59 6.234 1 71.25 116 GLY A C 1
ATOM 883 O O . GLY A 1 116 ? 21.094 -5.891 7.238 1 71.25 116 GLY A O 1
ATOM 884 N N . ARG A 1 117 ? 19.828 -6.844 5.727 1 60.78 117 ARG A N 1
ATOM 885 C CA . ARG A 1 117 ? 18.75 -6.637 6.688 1 60.78 117 ARG A CA 1
ATOM 886 C C . ARG A 1 117 ? 18.562 -7.867 7.566 1 60.78 117 ARG A C 1
ATOM 888 O O . ARG A 1 117 ? 18.766 -8.992 7.121 1 60.78 117 ARG A O 1
ATOM 895 N N . MET B 1 1 ? 2.182 -19.844 1.26 1 93.25 1 MET B N 1
ATOM 896 C CA . MET B 1 1 ? 2.643 -18.469 1.146 1 93.25 1 MET B CA 1
ATOM 897 C C . MET B 1 1 ? 4.055 -18.406 0.57 1 93.25 1 MET B C 1
ATO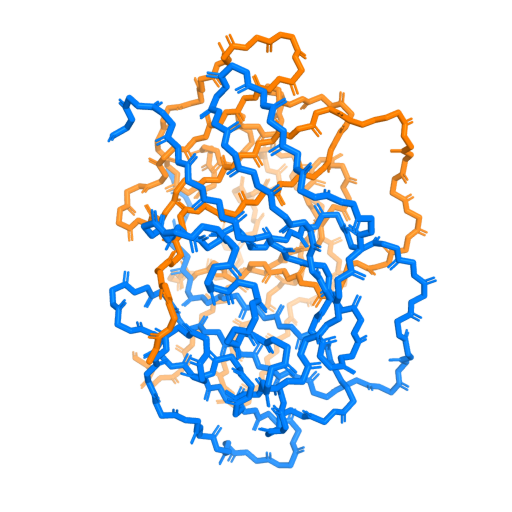M 899 O O . MET B 1 1 ? 4.848 -19.328 0.766 1 93.25 1 MET B O 1
ATOM 903 N N . ILE B 1 2 ? 4.285 -17.422 -0.106 1 98.12 2 ILE B N 1
ATOM 904 C CA . ILE B 1 2 ? 5.531 -17.266 -0.846 1 98.12 2 ILE B CA 1
ATOM 905 C C . ILE B 1 2 ? 6.5 -16.406 -0.039 1 98.12 2 ILE B C 1
ATOM 907 O O . ILE B 1 2 ? 7.699 -16.688 0.005 1 98.12 2 ILE B O 1
ATOM 911 N N . GLY B 1 3 ? 6.039 -15.406 0.565 1 98.56 3 GLY B N 1
ATOM 912 C CA . GLY B 1 3 ? 6.871 -14.492 1.33 1 98.56 3 GLY B CA 1
ATOM 913 C C . GLY B 1 3 ? 6.082 -13.641 2.305 1 98.56 3 GLY B C 1
ATOM 914 O O . GLY B 1 3 ? 4.93 -13.945 2.613 1 98.56 3 GLY B O 1
ATOM 915 N N . GLN B 1 4 ? 6.805 -12.633 2.875 1 98.31 4 GLN B N 1
ATOM 916 C CA . GLN B 1 4 ? 6.199 -11.695 3.818 1 98.31 4 GLN B CA 1
ATOM 917 C C . GLN B 1 4 ? 6.371 -10.258 3.352 1 98.31 4 GLN B C 1
ATOM 919 O O . GLN B 1 4 ? 7.352 -9.93 2.68 1 98.31 4 GLN B O 1
ATOM 924 N N . VAL B 1 5 ? 5.43 -9.453 3.734 1 98.56 5 VAL B N 1
ATOM 925 C CA . VAL B 1 5 ? 5.574 -8.055 3.352 1 98.56 5 VAL B CA 1
ATOM 926 C C . VAL B 1 5 ? 6.84 -7.477 3.975 1 98.56 5 VAL B C 1
ATOM 928 O O . VAL B 1 5 ? 7.07 -7.617 5.18 1 98.56 5 VAL B O 1
ATOM 931 N N . ASP B 1 6 ? 7.602 -6.875 3.162 1 97.81 6 ASP B N 1
ATOM 932 C CA . ASP B 1 6 ? 8.836 -6.219 3.588 1 97.81 6 ASP B CA 1
ATOM 933 C C . ASP B 1 6 ? 8.609 -4.727 3.824 1 97.81 6 ASP B C 1
ATOM 935 O O . ASP B 1 6 ? 8.945 -4.203 4.891 1 97.81 6 ASP B O 1
ATOM 939 N N . GLU B 1 7 ? 8.078 -4.098 2.902 1 98.38 7 GLU B N 1
ATOM 940 C CA . GLU B 1 7 ? 7.797 -2.666 2.965 1 98.38 7 GLU B CA 1
ATOM 941 C C . GLU B 1 7 ? 6.762 -2.262 1.918 1 98.38 7 GLU B C 1
ATOM 943 O O . GLU B 1 7 ? 6.43 -3.047 1.027 1 98.38 7 GLU B O 1
ATOM 948 N N . VAL B 1 8 ? 6.172 -1.113 2.076 1 98.88 8 VAL B N 1
ATOM 949 C CA . VAL B 1 8 ? 5.398 -0.415 1.056 1 98.88 8 VAL B CA 1
ATOM 950 C C . VAL B 1 8 ? 6.219 0.735 0.478 1 98.88 8 VAL B C 1
ATOM 952 O O . VAL B 1 8 ? 6.766 1.551 1.224 1 98.88 8 VAL B O 1
ATOM 955 N N . VAL B 1 9 ? 6.301 0.758 -0.812 1 98.81 9 VAL B N 1
ATOM 956 C CA . VAL B 1 9 ? 7.109 1.776 -1.473 1 98.81 9 VAL B CA 1
ATOM 957 C C . VAL B 1 9 ? 6.203 2.781 -2.18 1 98.81 9 VAL B C 1
ATOM 959 O O . VAL B 1 9 ? 5.223 2.398 -2.824 1 98.81 9 VAL B O 1
ATOM 962 N N . VAL B 1 10 ? 6.562 4.008 -2.018 1 98.88 10 VAL B N 1
ATOM 963 C CA . VAL B 1 10 ? 5.844 5.102 -2.666 1 98.88 10 VAL B CA 1
ATOM 964 C C . VAL B 1 10 ? 6.781 5.848 -3.613 1 98.88 10 VAL B C 1
ATOM 966 O O . VAL B 1 10 ? 7.773 6.438 -3.18 1 98.88 10 VAL B O 1
ATOM 969 N N . ASP B 1 11 ? 6.453 5.828 -4.879 1 98.69 11 ASP B N 1
ATOM 970 C CA . ASP B 1 11 ? 7.133 6.695 -5.836 1 98.69 11 ASP B CA 1
ATOM 971 C C . ASP B 1 11 ? 6.797 8.164 -5.582 1 98.69 11 ASP B C 1
ATOM 973 O O . ASP B 1 11 ? 5.637 8.508 -5.336 1 98.69 11 ASP B O 1
ATOM 977 N N . CYS B 1 12 ? 7.781 8.992 -5.695 1 98.69 12 CYS B N 1
ATOM 978 C CA . CYS B 1 12 ? 7.527 10.398 -5.375 1 98.69 12 CYS B CA 1
ATOM 979 C C . CYS B 1 12 ? 8.602 11.297 -5.969 1 98.69 12 CYS B C 1
ATOM 981 O O . CYS B 1 12 ? 9.555 10.812 -6.578 1 98.69 12 CYS B O 1
ATOM 983 N N . SER B 1 13 ? 8.359 12.625 -5.895 1 98.31 13 SER B N 1
ATOM 984 C CA . SER B 1 13 ? 9.336 13.625 -6.328 1 98.31 13 SER B CA 1
ATOM 985 C C . SER B 1 13 ? 10.328 13.945 -5.215 1 98.31 13 SER B C 1
ATOM 987 O O . SER B 1 13 ? 11.531 14.062 -5.457 1 98.31 13 SER B O 1
ATOM 989 N N . SER B 1 14 ? 9.875 14.07 -3.998 1 98.44 14 SER B N 1
ATOM 990 C CA . SER B 1 14 ? 10.719 14.406 -2.855 1 98.44 14 SER B CA 1
ATOM 991 C C . SER B 1 14 ? 10.594 13.367 -1.745 1 98.44 14 SER B C 1
ATOM 993 O O . SER B 1 14 ? 9.727 13.484 -0.877 1 98.44 14 SER B O 1
ATOM 995 N N . PRO B 1 15 ? 11.5 12.438 -1.68 1 98.81 15 PRO B N 1
ATOM 996 C CA . PRO B 1 15 ? 11.398 11.336 -0.721 1 98.81 15 PRO B CA 1
ATOM 997 C C . PRO B 1 15 ? 11.375 11.812 0.729 1 98.81 15 PRO B C 1
ATOM 999 O O . PRO B 1 15 ? 10.492 11.422 1.498 1 98.81 15 PRO B O 1
ATOM 1002 N N . ILE B 1 16 ? 12.242 12.727 1.06 1 98.81 16 ILE B N 1
ATOM 1003 C CA . ILE B 1 16 ? 12.367 13.102 2.465 1 98.81 16 ILE B CA 1
ATOM 1004 C C . ILE B 1 16 ? 11.164 13.93 2.893 1 98.81 16 ILE B C 1
ATOM 1006 O O . ILE B 1 16 ? 10.703 13.828 4.031 1 98.81 16 ILE B O 1
ATOM 1010 N N . ALA B 1 17 ? 10.586 14.703 2.016 1 98.69 17 ALA B N 1
ATOM 1011 C CA . ALA B 1 17 ? 9.391 15.469 2.344 1 98.69 17 ALA B CA 1
ATOM 1012 C C . ALA B 1 17 ? 8.211 14.555 2.66 1 98.69 17 ALA B C 1
ATOM 1014 O O . ALA B 1 17 ? 7.48 14.781 3.627 1 98.69 17 ALA B O 1
ATOM 1015 N N . LEU B 1 18 ? 8.039 13.531 1.9 1 98.81 18 LEU B N 1
ATOM 1016 C CA . LEU B 1 18 ? 6.934 12.617 2.152 1 98.81 18 LEU B CA 1
ATOM 1017 C C . LEU B 1 18 ? 7.199 11.773 3.398 1 98.81 18 LEU B C 1
ATOM 1019 O O . LEU B 1 18 ? 6.27 11.438 4.133 1 98.81 18 LEU B O 1
ATOM 1023 N N . ALA B 1 19 ? 8.453 11.391 3.578 1 98.88 19 ALA B N 1
ATOM 1024 C CA . ALA B 1 19 ? 8.781 10.664 4.805 1 98.88 19 ALA B CA 1
ATOM 1025 C C . ALA B 1 19 ? 8.406 11.484 6.039 1 98.88 19 ALA B C 1
ATOM 1027 O O . ALA B 1 19 ? 7.836 10.953 6.996 1 98.88 19 ALA B O 1
ATOM 1028 N N . LYS B 1 20 ? 8.688 12.766 6.012 1 98.81 20 LYS B N 1
ATOM 1029 C CA . LYS B 1 20 ? 8.359 13.648 7.125 1 98.81 20 LYS B CA 1
ATOM 1030 C C . LYS B 1 20 ? 6.844 13.75 7.312 1 98.81 20 LYS B C 1
ATOM 1032 O O . LYS B 1 20 ? 6.352 13.703 8.438 1 98.81 20 LYS B O 1
ATOM 1037 N N . PHE B 1 21 ? 6.156 13.891 6.254 1 98.94 21 PHE B N 1
ATOM 1038 C CA . PHE B 1 21 ? 4.703 13.961 6.312 1 98.94 21 PHE B CA 1
ATOM 1039 C C . PHE B 1 21 ? 4.125 12.719 6.98 1 98.94 21 PHE B C 1
ATOM 1041 O O . PHE B 1 21 ? 3.373 12.82 7.949 1 98.94 21 PHE B O 1
ATOM 1048 N N . TRP B 1 22 ? 4.516 11.586 6.465 1 98.94 22 TRP B N 1
ATOM 1049 C CA . TRP B 1 22 ? 3.912 10.344 6.93 1 98.94 22 TRP B CA 1
ATOM 1050 C C . TRP B 1 22 ? 4.395 9.992 8.336 1 98.94 22 TRP B C 1
ATOM 1052 O O . TRP B 1 22 ? 3.678 9.344 9.102 1 98.94 22 TRP B O 1
ATOM 1062 N N . ALA B 1 23 ? 5.617 10.438 8.68 1 98.88 23 ALA B N 1
ATOM 1063 C CA . ALA B 1 23 ? 6.035 10.32 10.078 1 98.88 23 ALA B CA 1
ATOM 1064 C C . ALA B 1 23 ? 5.102 11.102 10.992 1 98.88 23 ALA B C 1
ATOM 1066 O O . ALA B 1 23 ? 4.828 10.68 12.117 1 98.88 23 ALA B O 1
ATOM 1067 N N . GLY B 1 24 ? 4.691 12.258 10.5 1 98.88 24 GLY B N 1
ATOM 1068 C CA . GLY B 1 24 ? 3.725 13.047 11.25 1 98.88 24 GLY B CA 1
ATOM 1069 C C . GLY B 1 24 ? 2.389 12.344 11.414 1 98.88 24 GLY B C 1
ATOM 1070 O O . GLY B 1 24 ? 1.738 12.484 12.453 1 98.88 24 GLY B O 1
ATOM 1071 N N . ILE B 1 25 ? 1.983 11.594 10.43 1 98.94 25 ILE B N 1
ATOM 1072 C CA . ILE B 1 25 ? 0.694 10.914 10.438 1 98.94 25 ILE B CA 1
ATOM 1073 C C . ILE B 1 25 ? 0.782 9.648 11.289 1 98.94 25 ILE B C 1
ATOM 1075 O O . ILE B 1 25 ? -0.09 9.398 12.125 1 98.94 25 ILE B O 1
ATOM 1079 N N . LEU B 1 26 ? 1.836 8.844 11.109 1 98.88 26 LEU B N 1
ATOM 1080 C CA . LEU B 1 26 ? 1.851 7.465 11.594 1 98.88 26 LEU B CA 1
ATOM 1081 C C . LEU B 1 26 ? 2.848 7.301 12.742 1 98.88 26 LEU B C 1
ATOM 1083 O O . LEU B 1 26 ? 2.855 6.27 13.422 1 98.88 26 LEU B O 1
ATOM 1087 N N . GLY B 1 27 ? 3.66 8.273 12.922 1 98.75 27 GLY B N 1
ATOM 1088 C CA . GLY B 1 27 ? 4.746 8.141 13.883 1 98.75 27 GLY B CA 1
ATOM 1089 C C . GLY B 1 27 ? 6.02 7.59 13.266 1 98.75 27 GLY B C 1
ATOM 1090 O O . GLY B 1 27 ? 6.039 7.238 12.078 1 98.75 27 GLY B O 1
ATOM 1091 N N . GLY B 1 28 ? 7.109 7.492 14.055 1 98.62 28 GLY B N 1
ATOM 1092 C CA . GLY B 1 28 ? 8.422 7.098 13.578 1 98.62 28 GLY B CA 1
ATOM 1093 C C . GLY B 1 28 ? 9.312 8.273 13.219 1 98.62 28 GLY B C 1
ATOM 1094 O O . GLY B 1 28 ? 8.891 9.43 13.344 1 98.62 28 GLY B O 1
ATOM 1095 N N . GLN B 1 29 ? 10.516 7.953 12.82 1 98.56 29 GLN B N 1
ATOM 1096 C CA . GLN B 1 29 ? 11.492 8.961 12.43 1 98.56 29 GLN B CA 1
ATOM 1097 C C . GLN B 1 29 ? 11.773 8.906 10.93 1 98.56 29 GLN B C 1
ATOM 1099 O O . GLN B 1 29 ? 12.148 7.859 10.406 1 98.56 29 GLN B O 1
ATOM 1104 N N . PRO B 1 30 ? 11.539 10.078 10.328 1 98.81 30 PRO B N 1
ATOM 1105 C CA . PRO B 1 30 ? 11.945 10.094 8.922 1 98.81 30 PRO B CA 1
ATOM 1106 C C . PRO B 1 30 ? 13.461 9.953 8.742 1 98.81 30 PRO B C 1
ATOM 1108 O O . PRO B 1 30 ? 14.227 10.625 9.43 1 98.81 30 PRO B O 1
ATOM 1111 N N . VAL B 1 31 ? 13.859 9.102 7.875 1 98.81 31 VAL B N 1
ATOM 1112 C CA . VAL B 1 31 ? 15.273 8.844 7.613 1 98.81 31 VAL B CA 1
ATOM 1113 C C . VAL B 1 31 ? 15.57 9.07 6.137 1 98.81 31 VAL B C 1
ATOM 1115 O O . VAL B 1 31 ? 14.906 8.5 5.266 1 98.81 31 VAL B O 1
ATOM 1118 N N . GLU B 1 32 ? 16.484 9.906 5.898 1 98.62 32 GLU B N 1
ATOM 1119 C CA . GLU B 1 32 ? 17 10.062 4.539 1 98.62 32 GLU B CA 1
ATOM 1120 C C . GLU B 1 32 ? 18.141 9.094 4.266 1 98.62 32 GLU B C 1
ATOM 1122 O O . GLU B 1 32 ? 19.266 9.289 4.754 1 98.62 32 GLU B O 1
ATOM 1127 N N . ARG B 1 33 ? 17.844 8.055 3.518 1 97.31 33 ARG B N 1
ATOM 1128 C CA . ARG B 1 33 ? 18.891 7.09 3.203 1 97.31 33 ARG B CA 1
ATOM 1129 C C . ARG B 1 33 ? 19.922 7.684 2.238 1 97.31 33 ARG B C 1
ATOM 1131 O O . ARG B 1 33 ? 21.125 7.527 2.43 1 97.31 33 ARG B O 1
ATOM 1138 N N . ASN B 1 34 ? 19.453 8.289 1.172 1 96.88 34 ASN B N 1
ATOM 1139 C CA . ASN B 1 34 ? 20.188 9.086 0.198 1 96.88 34 ASN B CA 1
ATOM 1140 C C . ASN B 1 34 ? 19.266 10.031 -0.571 1 96.88 34 ASN B C 1
ATOM 1142 O O . ASN B 1 34 ? 18.109 10.203 -0.203 1 96.88 34 ASN B O 1
ATOM 1146 N N . THR B 1 35 ? 19.797 10.602 -1.602 1 95.75 35 THR B N 1
ATOM 1147 C CA . THR B 1 35 ? 19.031 11.633 -2.287 1 95.75 35 THR B CA 1
ATOM 1148 C C . THR B 1 35 ? 17.797 11.031 -2.977 1 95.75 35 THR B C 1
ATOM 1150 O O . THR B 1 35 ? 16.828 11.742 -3.268 1 95.75 35 THR B O 1
ATOM 1153 N N . ALA B 1 36 ? 17.828 9.773 -3.219 1 97.5 36 ALA B N 1
ATOM 1154 C CA . ALA B 1 36 ? 16.766 9.148 -4.016 1 97.5 36 ALA B CA 1
ATOM 1155 C C . ALA B 1 36 ? 15.844 8.312 -3.143 1 97.5 36 ALA B C 1
ATOM 1157 O O . ALA B 1 36 ? 14.805 7.84 -3.605 1 97.5 36 ALA B O 1
ATOM 1158 N N . TRP B 1 37 ? 16.219 8.148 -1.905 1 98.38 37 TRP B N 1
ATOM 1159 C CA . TRP B 1 37 ? 15.445 7.25 -1.055 1 98.38 37 TRP B CA 1
ATOM 1160 C C . TRP B 1 37 ? 15.32 7.809 0.36 1 98.38 37 TRP B C 1
ATOM 1162 O O . TRP B 1 37 ? 16.297 8.297 0.926 1 98.38 37 TRP B O 1
ATOM 1172 N N . ALA B 1 38 ? 14.172 7.73 0.961 1 98.88 38 ALA B N 1
ATOM 1173 C CA . ALA B 1 38 ? 13.891 7.961 2.375 1 98.88 38 ALA B CA 1
ATOM 1174 C C . ALA B 1 38 ? 12.883 6.949 2.908 1 98.88 38 ALA B C 1
ATOM 1176 O O . ALA B 1 38 ? 12.266 6.211 2.135 1 98.88 38 ALA B O 1
ATOM 1177 N N . PHE B 1 39 ? 12.75 6.883 4.215 1 98.88 39 PHE B N 1
ATOM 1178 C CA . PHE B 1 39 ? 11.75 5.965 4.758 1 98.88 39 PHE B CA 1
ATOM 1179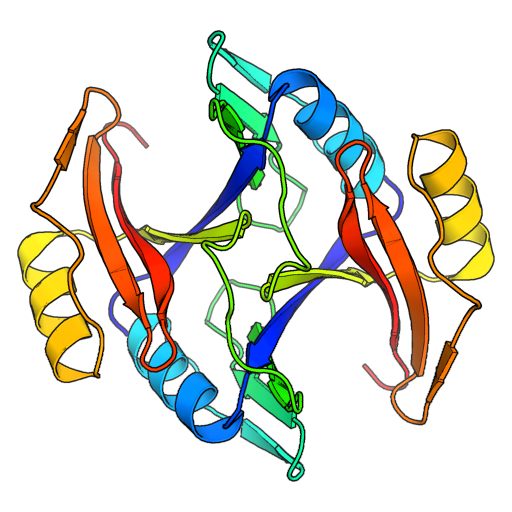 C C . PHE B 1 39 ? 11.352 6.379 6.172 1 98.88 39 PHE B C 1
ATOM 1181 O O . PHE B 1 39 ? 11.984 7.25 6.773 1 98.88 39 PHE B O 1
ATOM 1188 N N . VAL B 1 40 ? 10.266 5.84 6.617 1 98.81 40 VAL B N 1
ATOM 1189 C CA . VAL B 1 40 ? 9.844 5.852 8.016 1 98.81 40 VAL B CA 1
ATOM 1190 C C . VAL B 1 40 ? 9.445 4.441 8.445 1 98.81 40 VAL B C 1
ATOM 1192 O O . VAL B 1 40 ? 8.914 3.668 7.637 1 98.81 40 VAL B O 1
ATOM 1195 N N . ASP B 1 41 ? 9.719 4.109 9.648 1 98.62 41 ASP B N 1
ATOM 1196 C CA . ASP B 1 41 ? 9.234 2.893 10.297 1 98.62 41 ASP B CA 1
ATOM 1197 C C . ASP B 1 41 ? 8.164 3.211 11.336 1 98.62 41 ASP B C 1
ATOM 1199 O O . ASP B 1 41 ? 8.469 3.449 12.5 1 98.62 41 ASP B O 1
ATOM 1203 N N . PRO B 1 42 ? 6.902 3.174 10.812 1 98.56 42 PRO B N 1
ATOM 1204 C CA . PRO B 1 42 ? 5.859 3.451 11.805 1 98.56 42 PRO B CA 1
ATOM 1205 C C . PRO B 1 42 ? 5.77 2.377 12.883 1 98.56 42 PRO B C 1
ATOM 1207 O O . PRO B 1 42 ? 5.945 1.19 12.602 1 98.56 42 PRO B O 1
ATOM 1210 N N . PRO B 1 43 ? 5.484 2.799 14.156 1 97.5 43 PRO B N 1
ATOM 1211 C CA . PRO B 1 43 ? 5.305 1.788 15.203 1 97.5 43 PRO B CA 1
ATOM 1212 C C . PRO B 1 43 ? 4.238 0.755 14.844 1 97.5 43 PRO B C 1
ATOM 1214 O O . PRO B 1 43 ? 3.111 1.121 14.492 1 97.5 43 PRO B O 1
ATOM 1217 N N . GLY B 1 44 ? 4.664 -0.555 14.875 1 96.75 44 GLY B N 1
ATOM 1218 C CA . GLY B 1 44 ? 3.705 -1.633 14.695 1 96.75 44 GLY B CA 1
ATOM 1219 C C . GLY B 1 44 ? 3.412 -1.939 13.242 1 96.75 44 GLY B C 1
ATOM 1220 O O . GLY B 1 44 ? 2.498 -2.709 12.938 1 96.75 44 GLY B O 1
ATOM 1221 N N . TRP B 1 45 ? 4.109 -1.36 12.352 1 98.12 45 TRP B N 1
ATOM 1222 C CA . TRP B 1 45 ? 3.852 -1.596 10.93 1 98.12 45 TRP B CA 1
ATOM 1223 C C . TRP B 1 45 ? 5.156 -1.747 10.156 1 98.12 45 TRP B C 1
ATOM 1225 O O . TRP B 1 45 ? 6.242 -1.541 10.711 1 98.12 45 TRP B O 1
ATOM 1235 N N . THR B 1 46 ? 5.031 -2.178 8.906 1 98.31 46 THR B N 1
ATOM 1236 C CA . THR B 1 46 ? 6.195 -2.32 8.039 1 98.31 46 THR B CA 1
ATOM 1237 C C . THR B 1 46 ? 6.727 -0.954 7.617 1 98.31 46 THR B C 1
ATOM 1239 O O . THR B 1 46 ? 6.043 0.059 7.77 1 98.31 46 THR B O 1
ATOM 1242 N N . ARG B 1 47 ? 7.91 -0.948 7.078 1 98.62 47 ARG B N 1
ATOM 1243 C CA . ARG B 1 47 ? 8.539 0.267 6.574 1 98.62 47 ARG B CA 1
ATOM 1244 C C . ARG B 1 47 ? 7.723 0.874 5.438 1 98.62 47 ARG B C 1
ATOM 1246 O O . ARG B 1 47 ? 7.215 0.152 4.574 1 98.62 47 ARG B O 1
ATOM 1253 N N . LEU B 1 48 ? 7.496 2.143 5.508 1 98.88 48 LEU B N 1
ATOM 1254 C CA . LEU B 1 48 ? 7.062 2.957 4.379 1 98.88 48 LEU B CA 1
ATOM 1255 C C . LEU B 1 48 ? 8.25 3.658 3.725 1 98.88 48 LEU B C 1
ATOM 1257 O O . LEU B 1 48 ? 8.883 4.52 4.34 1 98.88 48 LEU B O 1
ATOM 1261 N N . ALA B 1 49 ? 8.562 3.27 2.527 1 98.81 49 ALA B N 1
ATOM 1262 C CA . ALA B 1 49 ? 9.719 3.811 1.814 1 98.81 49 ALA B CA 1
ATOM 1263 C C . ALA B 1 49 ? 9.281 4.719 0.667 1 98.81 49 ALA B C 1
ATOM 1265 O O . ALA B 1 49 ? 8.211 4.523 0.092 1 98.81 49 ALA B O 1
ATOM 1266 N N . PHE B 1 50 ? 10.125 5.637 0.434 1 98.88 50 PHE B N 1
ATOM 1267 C CA . PHE B 1 50 ? 9.859 6.633 -0.598 1 98.88 50 PHE B CA 1
ATOM 1268 C C . PHE B 1 50 ? 11 6.691 -1.604 1 98.88 50 PHE B C 1
ATOM 1270 O O . PHE B 1 50 ? 12.164 6.879 -1.225 1 98.88 50 PHE B O 1
ATOM 1277 N N . GLN B 1 51 ? 10.648 6.516 -2.812 1 98.69 51 GLN B N 1
ATOM 1278 C CA . GLN B 1 51 ? 11.625 6.469 -3.893 1 98.69 51 GLN B CA 1
ATOM 1279 C C . GLN B 1 51 ? 11.406 7.602 -4.891 1 98.69 51 GLN B C 1
ATOM 1281 O O . GLN B 1 51 ? 10.297 7.777 -5.402 1 98.69 51 GLN B O 1
ATOM 1286 N N . ARG B 1 52 ? 12.492 8.297 -5.207 1 98.69 52 ARG B N 1
ATOM 1287 C CA . ARG B 1 52 ? 12.398 9.352 -6.215 1 98.69 52 ARG B CA 1
ATOM 1288 C C . ARG B 1 52 ? 12.227 8.758 -7.609 1 98.69 52 ARG B C 1
ATOM 1290 O O . ARG B 1 52 ? 12.953 7.84 -7.996 1 98.69 52 ARG B O 1
ATOM 1297 N N . VAL B 1 53 ? 11.258 9.266 -8.273 1 97.94 53 VAL B N 1
ATOM 1298 C CA . VAL B 1 53 ? 11.086 8.953 -9.688 1 97.94 53 VAL B CA 1
ATOM 1299 C C . VAL B 1 53 ? 10.914 10.25 -10.484 1 97.94 53 VAL B C 1
ATOM 1301 O O . VAL B 1 53 ? 10.461 11.258 -9.945 1 97.94 53 VAL B O 1
ATOM 1304 N N . PRO B 1 54 ? 11.281 10.234 -11.773 1 95.88 54 PRO B N 1
ATOM 1305 C CA . PRO B 1 54 ? 11.195 11.469 -12.555 1 95.88 54 PRO B CA 1
ATOM 1306 C C . PRO B 1 54 ? 9.758 11.82 -12.938 1 95.88 54 PRO B C 1
ATOM 1308 O O . PRO B 1 54 ? 9.453 12.984 -13.195 1 95.88 54 PRO B O 1
ATOM 1311 N N . GLU B 1 55 ? 8.883 10.898 -13.047 1 95.12 55 GLU B N 1
ATOM 1312 C CA . GLU B 1 55 ? 7.523 11.125 -13.539 1 95.12 55 GLU B CA 1
ATOM 1313 C C . GLU B 1 55 ? 6.617 11.656 -12.43 1 95.12 55 GLU B C 1
ATOM 1315 O O . GLU B 1 55 ? 6.762 11.266 -11.273 1 95.12 55 GLU B O 1
ATOM 1320 N N . SER B 1 56 ? 5.688 12.477 -12.773 1 94 56 SER B N 1
ATOM 1321 C CA . SER B 1 56 ? 4.695 12.992 -11.844 1 94 56 SER B CA 1
ATOM 1322 C C . SER B 1 56 ? 3.504 12.047 -11.727 1 94 56 SER B C 1
ATOM 1324 O O . SER B 1 56 ? 3.373 11.102 -12.508 1 94 56 SER B O 1
ATOM 1326 N N . LYS B 1 57 ? 2.744 12.234 -10.695 1 94.75 57 LYS B N 1
ATOM 1327 C CA . LYS B 1 57 ? 1.506 11.469 -10.562 1 94.75 57 LYS B CA 1
ATOM 1328 C C . LYS B 1 57 ? 0.528 11.797 -11.688 1 94.75 57 LYS B C 1
ATOM 1330 O O . LYS B 1 57 ? 0.291 12.969 -11.984 1 94.75 57 LYS B O 1
ATOM 1335 N N . LEU B 1 58 ? -0.092 10.766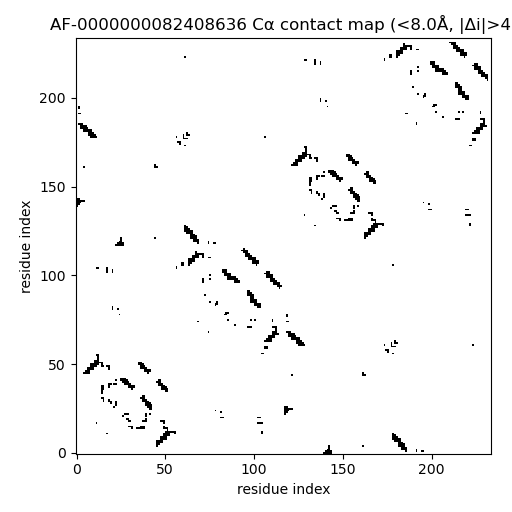 -12.195 1 93.25 58 LEU B N 1
ATOM 1336 C CA . LEU B 1 58 ? -0.919 10.984 -13.375 1 93.25 58 LEU B CA 1
ATOM 1337 C C . LEU B 1 58 ? -2.395 10.773 -13.055 1 93.25 58 LEU B C 1
ATOM 1339 O O . LEU B 1 58 ? -3.26 11.453 -13.602 1 93.25 58 LEU B O 1
ATOM 1343 N N . THR B 1 59 ? -2.727 9.758 -12.359 1 95.31 59 THR B N 1
ATOM 1344 C CA . THR B 1 59 ? -4.109 9.422 -12.039 1 95.31 59 THR B CA 1
ATOM 1345 C C . THR B 1 59 ? -4.211 8.859 -10.625 1 95.31 59 THR B C 1
ATOM 1347 O O . THR B 1 59 ? -3.207 8.766 -9.914 1 95.31 59 THR B O 1
ATOM 1350 N N . LYS B 1 60 ? -5.449 8.562 -10.258 1 96.38 60 LYS B N 1
ATOM 1351 C CA . LYS B 1 60 ? -5.707 7.965 -8.945 1 96.38 60 LYS B CA 1
ATOM 1352 C C . LYS B 1 60 ? -4.945 6.652 -8.781 1 96.38 60 LYS B C 1
ATOM 1354 O O . LYS B 1 60 ? -4.934 5.816 -9.695 1 96.38 60 LYS B O 1
ATOM 1359 N N . ASN B 1 61 ? -4.301 6.547 -7.645 1 97.44 61 ASN B N 1
ATOM 1360 C CA . ASN B 1 61 ? -3.697 5.258 -7.32 1 97.44 61 ASN B CA 1
ATOM 1361 C C . ASN B 1 61 ? -4.758 4.191 -7.055 1 97.44 61 ASN B C 1
ATOM 1363 O O . ASN B 1 61 ? -5.785 4.473 -6.438 1 97.44 61 ASN B O 1
ATOM 1367 N N . ARG B 1 62 ? -4.406 2.969 -7.383 1 98 62 ARG B N 1
ATOM 1368 C CA . ARG B 1 62 ? -5.309 1.873 -7.039 1 98 62 ARG B CA 1
ATOM 1369 C C . ARG B 1 62 ? -5.094 1.414 -5.602 1 98 62 ARG B C 1
ATOM 1371 O O . ARG B 1 62 ? -5.977 0.799 -5 1 98 62 ARG B O 1
ATOM 1378 N N . LEU B 1 63 ? -3.885 1.597 -5.098 1 98.62 63 LEU B N 1
ATOM 1379 C CA . LEU B 1 63 ? -3.6 1.241 -3.711 1 98.62 63 LEU B CA 1
ATOM 1380 C C . LEU B 1 63 ? -3.584 2.482 -2.824 1 98.62 63 LEU B C 1
ATOM 1382 O O . LEU B 1 63 ? -3.035 3.518 -3.207 1 98.62 63 LEU B O 1
ATOM 1386 N N . HIS B 1 64 ? -4.184 2.383 -1.633 1 98.81 64 HIS B N 1
ATOM 1387 C CA . HIS B 1 64 ? -4.047 3.461 -0.661 1 98.81 64 HIS B CA 1
ATOM 1388 C C . HIS B 1 64 ? -4.086 2.924 0.766 1 98.81 64 HIS B C 1
ATOM 1390 O O . HIS B 1 64 ? -4.504 1.786 0.995 1 98.81 64 HIS B O 1
ATOM 1396 N N . ILE B 1 65 ? -3.67 3.744 1.704 1 98.88 65 ILE B N 1
ATOM 1397 C CA . ILE B 1 65 ? -3.584 3.381 3.113 1 98.88 65 ILE B CA 1
ATOM 1398 C C . ILE B 1 65 ? -4.777 3.957 3.871 1 98.88 65 ILE B C 1
ATOM 1400 O O . ILE B 1 65 ? -5.109 5.137 3.713 1 98.88 65 ILE B O 1
ATOM 1404 N N . ASP B 1 66 ? -5.469 3.146 4.605 1 98.75 66 ASP B N 1
ATOM 1405 C CA . ASP B 1 66 ? -6.445 3.605 5.59 1 98.75 66 ASP B CA 1
ATOM 1406 C C . ASP B 1 66 ? -5.82 3.717 6.977 1 98.75 66 ASP B C 1
ATOM 1408 O O . ASP B 1 66 ? -5.199 2.766 7.461 1 98.75 66 ASP B O 1
ATOM 1412 N N . VAL B 1 67 ? -5.992 4.844 7.578 1 98.88 67 VAL B N 1
ATOM 1413 C CA . VAL B 1 67 ? -5.449 5.129 8.906 1 98.88 67 VAL B CA 1
ATOM 1414 C C . VAL B 1 67 ? -6.586 5.188 9.922 1 98.88 67 VAL B C 1
ATOM 1416 O O . VAL B 1 67 ? -7.477 6.031 9.82 1 98.88 67 VAL B O 1
ATOM 1419 N N . SER B 1 68 ? -6.539 4.336 10.898 1 98.62 68 SER B N 1
ATOM 1420 C CA . SER B 1 68 ? -7.57 4.293 11.93 1 98.62 68 SER B CA 1
ATOM 1421 C C . SER B 1 68 ? -7.348 5.383 12.977 1 98.62 68 SER B C 1
ATOM 1423 O O . SER B 1 68 ? -6.227 5.586 13.438 1 98.62 68 SER B O 1
ATOM 1425 N N . VAL B 1 69 ? -8.422 6.031 13.312 1 98.5 69 VAL B N 1
ATOM 1426 C CA . VAL B 1 69 ? -8.375 7.117 14.289 1 98.5 69 VAL B CA 1
ATOM 1427 C C . VAL B 1 69 ? -9.609 7.059 15.188 1 98.5 69 VAL B C 1
ATOM 1429 O O . VAL B 1 69 ? -10.586 6.391 14.859 1 98.5 69 VAL B O 1
ATOM 1432 N N . ASP B 1 70 ? -9.547 7.758 16.312 1 96.56 70 ASP B N 1
ATOM 1433 C CA . ASP B 1 70 ? -10.68 7.816 17.234 1 96.56 70 ASP B CA 1
ATOM 1434 C C . ASP B 1 70 ? -11.695 8.859 16.781 1 96.56 70 ASP B C 1
ATOM 1436 O O . ASP B 1 70 ? -12.891 8.727 17.047 1 96.56 70 ASP B O 1
ATOM 1440 N N . ASP B 1 71 ? -11.266 9.906 16.203 1 97.62 71 ASP B N 1
ATOM 1441 C CA . ASP B 1 71 ? -12.078 11.039 15.773 1 97.62 71 ASP B CA 1
ATOM 1442 C C . ASP B 1 71 ? -11.68 11.508 14.375 1 97.62 71 ASP B C 1
ATOM 1444 O O . ASP B 1 71 ? -10.648 12.164 14.203 1 97.62 71 ASP B O 1
ATOM 1448 N N . VAL B 1 72 ? -12.555 11.25 13.406 1 98.56 72 VAL B N 1
ATOM 1449 C CA . VAL B 1 72 ? -12.25 11.477 12 1 98.56 72 VAL B CA 1
ATOM 1450 C C . VAL B 1 72 ? -12.062 12.977 11.758 1 98.56 72 VAL B C 1
ATOM 1452 O O . VAL B 1 72 ? -11.125 13.383 11.062 1 98.56 72 VAL B O 1
ATOM 1455 N N . VAL B 1 73 ? -12.891 13.82 12.289 1 98.19 73 VAL B N 1
ATOM 1456 C CA . VAL B 1 73 ? -12.844 15.258 12.055 1 98.19 73 VAL B CA 1
ATOM 1457 C C . VAL B 1 73 ? -11.562 15.836 12.641 1 98.19 73 VAL B C 1
ATOM 1459 O O . VAL B 1 73 ? -10.828 16.562 11.961 1 98.19 73 VAL B O 1
ATOM 1462 N N . ALA B 1 74 ? -11.297 15.5 13.891 1 98.56 74 ALA B N 1
ATOM 1463 C CA . ALA B 1 74 ? -10.094 16 14.547 1 98.56 74 ALA B CA 1
ATOM 1464 C C . ALA B 1 74 ? -8.836 15.531 13.812 1 98.56 74 ALA B C 1
ATOM 1466 O O . ALA B 1 74 ? -7.895 16.312 13.633 1 98.56 74 ALA B O 1
ATOM 1467 N N . ALA B 1 75 ? -8.844 14.273 13.453 1 98.88 75 ALA B N 1
ATOM 1468 C CA . ALA B 1 75 ? -7.703 13.711 12.734 1 98.88 75 ALA B CA 1
ATOM 1469 C C . ALA B 1 75 ? -7.5 14.414 11.391 1 98.88 75 ALA B C 1
ATOM 1471 O O . ALA B 1 75 ? -6.363 14.664 10.984 1 98.88 75 ALA B O 1
ATOM 1472 N N . THR B 1 76 ? -8.594 14.609 10.695 1 98.81 76 THR B N 1
ATOM 1473 C CA . THR B 1 76 ? -8.539 15.297 9.406 1 98.81 76 THR B CA 1
ATOM 1474 C C . THR B 1 76 ? -7.918 16.672 9.547 1 98.81 76 THR B C 1
ATOM 1476 O O . THR B 1 76 ? -7.023 17.047 8.781 1 98.81 76 THR B O 1
ATOM 1479 N N . GLU B 1 77 ? -8.328 17.422 10.539 1 98.75 77 GLU B N 1
ATOM 1480 C CA . GLU B 1 77 ? -7.793 18.75 10.789 1 98.75 77 GLU B CA 1
ATOM 1481 C C . GLU B 1 77 ? -6.305 18.703 11.117 1 98.75 77 GLU B C 1
ATOM 1483 O O . GLU B 1 77 ? -5.523 19.531 10.641 1 98.75 77 GLU B O 1
ATOM 1488 N N . ALA B 1 78 ? -5.945 17.766 11.953 1 98.81 78 ALA B N 1
ATOM 1489 C CA . ALA B 1 78 ? -4.535 17.594 12.297 1 98.81 78 ALA B CA 1
ATOM 1490 C C . ALA B 1 78 ? -3.709 17.266 11.055 1 98.81 78 ALA B C 1
ATOM 1492 O O . ALA B 1 78 ? -2.604 17.781 10.883 1 98.81 78 ALA B O 1
ATOM 1493 N N . ALA B 1 79 ? -4.23 16.391 10.195 1 98.88 79 ALA B N 1
ATOM 1494 C CA . ALA B 1 79 ? -3.543 16.016 8.969 1 98.88 79 ALA B CA 1
ATOM 1495 C C . ALA B 1 79 ? -3.367 17.219 8.039 1 98.88 79 ALA B C 1
ATOM 1497 O O . ALA B 1 79 ? -2.328 17.359 7.395 1 98.88 79 ALA B O 1
ATOM 1498 N N . GLU B 1 80 ? -4.359 18.031 7.945 1 98.81 80 GLU B N 1
ATOM 1499 C CA . GLU B 1 80 ? -4.297 19.219 7.105 1 98.81 80 GLU B CA 1
ATOM 1500 C C . GLU B 1 80 ? -3.209 20.172 7.586 1 98.81 80 GLU B C 1
ATOM 1502 O O . GLU B 1 80 ? -2.545 20.828 6.777 1 98.81 80 GLU B O 1
ATOM 1507 N N . ARG B 1 81 ? -3.035 20.234 8.898 1 98.69 81 ARG B N 1
ATOM 1508 C CA . ARG B 1 81 ? -1.975 21.078 9.445 1 98.69 81 ARG B CA 1
ATOM 1509 C C . ARG B 1 81 ? -0.6 20.562 9.047 1 98.69 81 ARG B C 1
ATOM 1511 O O . ARG B 1 81 ? 0.37 21.312 9 1 98.69 81 ARG B O 1
ATOM 1518 N N . LEU B 1 82 ? -0.553 19.281 8.758 1 98.69 82 LEU B N 1
ATOM 1519 C CA . LEU B 1 82 ? 0.708 18.656 8.352 1 98.69 82 LEU B CA 1
ATOM 1520 C C . LEU B 1 82 ? 0.895 18.75 6.844 1 98.69 82 LEU B C 1
ATOM 1522 O O . LEU B 1 82 ? 1.948 18.391 6.32 1 98.69 82 LEU B O 1
ATOM 1526 N N . GLY B 1 83 ? -0.15 19.125 6.078 1 98.69 83 GLY B N 1
ATOM 1527 C CA . GLY B 1 83 ? 0.008 19.328 4.648 1 98.69 83 GLY B CA 1
ATOM 1528 C C . GLY B 1 83 ? -0.938 18.484 3.816 1 98.69 83 GLY B C 1
ATOM 1529 O O . GLY B 1 83 ? -0.9 18.531 2.586 1 98.69 83 GLY B O 1
ATOM 1530 N N . ALA B 1 84 ? -1.83 17.734 4.449 1 98.88 84 ALA B N 1
ATOM 1531 C CA . ALA B 1 84 ? -2.822 16.953 3.707 1 98.88 84 ALA B CA 1
ATOM 1532 C C . ALA B 1 84 ? -3.916 17.859 3.148 1 98.88 84 ALA B C 1
ATOM 1534 O O . ALA B 1 84 ? -4.125 18.969 3.645 1 98.88 84 ALA B O 1
ATOM 1535 N N . THR B 1 85 ? -4.559 17.328 2.104 1 98.75 85 THR B N 1
ATOM 1536 C CA . THR B 1 85 ? -5.719 18 1.536 1 98.75 85 THR B CA 1
ATOM 1537 C C . THR B 1 85 ? -6.941 17.094 1.562 1 98.75 85 THR B C 1
ATOM 1539 O O . THR B 1 85 ? -6.855 15.914 1.218 1 98.75 85 THR B O 1
ATOM 1542 N N . ARG B 1 86 ? -8.023 17.641 1.904 1 98.31 86 ARG B N 1
ATOM 1543 C CA . ARG B 1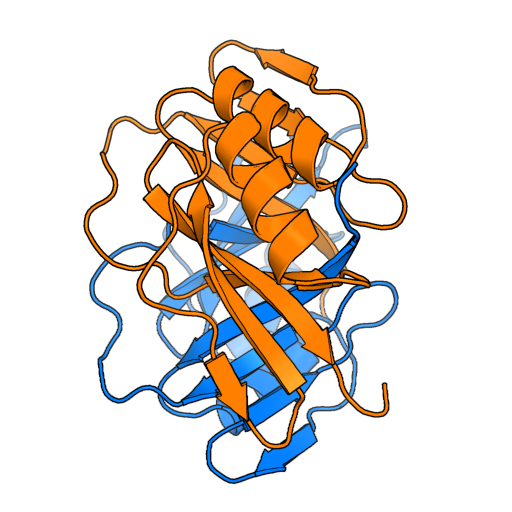 86 ? -9.266 16.891 1.947 1 98.31 86 ARG B CA 1
ATOM 1544 C C . ARG B 1 86 ? -9.828 16.688 0.545 1 98.31 86 ARG B C 1
ATOM 1546 O O . ARG B 1 86 ? -9.742 17.578 -0.302 1 98.31 86 ARG B O 1
ATOM 1553 N N . VAL B 1 87 ? -10.375 15.594 0.352 1 98.25 87 VAL B N 1
ATOM 1554 C CA . VAL B 1 87 ? -11.164 15.312 -0.847 1 98.25 87 VAL B CA 1
ATOM 1555 C C . VAL B 1 87 ? -12.625 15.094 -0.467 1 98.25 87 VAL B C 1
ATOM 1557 O O . VAL B 1 87 ? -12.953 14.141 0.24 1 98.25 87 VAL B O 1
ATOM 1560 N N . GLY B 1 88 ? -13.477 15.961 -0.949 1 97.69 88 GLY B N 1
ATOM 1561 C CA . GLY B 1 88 ? -14.883 15.844 -0.617 1 97.69 88 GLY B CA 1
ATOM 1562 C C . GLY B 1 88 ? -15.172 16.047 0.859 1 97.69 88 GLY B C 1
ATOM 1563 O O . GLY B 1 88 ? -14.508 16.844 1.521 1 97.69 88 GLY B O 1
ATOM 1564 N N . THR B 1 89 ? -16.328 15.375 1.341 1 97.5 89 THR B N 1
ATOM 1565 C CA . THR B 1 89 ? -16.766 15.5 2.727 1 97.5 89 THR B CA 1
ATOM 1566 C C . THR B 1 89 ? -16.656 14.164 3.451 1 97.5 89 THR B C 1
ATOM 1568 O O . THR B 1 89 ? -16.422 13.125 2.822 1 97.5 89 THR B O 1
ATOM 1571 N N . VAL B 1 90 ? -16.703 14.336 4.742 1 97.88 90 VAL B N 1
ATOM 1572 C CA . VAL B 1 90 ? -16.734 13.133 5.559 1 97.88 90 VAL B CA 1
ATOM 1573 C C . VAL B 1 90 ? -17.875 12.227 5.105 1 97.88 90 VAL B C 1
ATOM 1575 O O . VAL B 1 90 ? -18.984 12.695 4.848 1 97.88 90 VAL B O 1
ATOM 1578 N N . GLN B 1 91 ? -17.484 10.984 5.043 1 97.5 91 GLN B N 1
ATOM 1579 C CA . GLN B 1 91 ? -18.469 9.992 4.625 1 97.5 91 GLN B CA 1
ATOM 1580 C C . GLN B 1 91 ? -18.797 9.031 5.758 1 97.5 91 GLN B C 1
ATOM 1582 O O . GLN B 1 91 ? -17.938 8.75 6.609 1 97.5 91 GLN B O 1
ATOM 1587 N N . GLN B 1 92 ? -20.047 8.602 5.715 1 95.44 92 GLN B N 1
ATOM 1588 C CA . GLN B 1 92 ? -20.5 7.574 6.652 1 95.44 92 GLN B CA 1
ATOM 1589 C C . GLN B 1 92 ? -21.219 6.438 5.926 1 95.44 92 GLN B C 1
ATOM 1591 O O . GLN B 1 92 ? -22.016 6.68 5.012 1 95.44 92 GLN B O 1
ATOM 1596 N N . ASP B 1 93 ? -20.766 5.277 6.246 1 91 93 ASP B N 1
ATOM 1597 C CA . ASP B 1 93 ? -21.469 4.09 5.77 1 91 93 ASP B CA 1
ATOM 1598 C C . ASP B 1 93 ? -21.594 3.045 6.871 1 91 93 ASP B C 1
ATOM 1600 O O . ASP B 1 93 ? -21.234 3.305 8.023 1 91 93 ASP B O 1
ATOM 1604 N N . PRO B 1 94 ? -22.25 1.904 6.621 1 89.5 94 PRO B N 1
ATOM 1605 C CA . PRO B 1 94 ? -22.469 0.927 7.691 1 89.5 94 PRO B CA 1
ATOM 1606 C C . PRO B 1 94 ? -21.172 0.437 8.328 1 89.5 94 PRO B C 1
ATOM 1608 O O . PRO B 1 94 ? -21.172 -0.013 9.477 1 89.5 94 PRO B O 1
ATOM 1611 N N . ALA B 1 95 ? -20.094 0.567 7.621 1 90.38 95 ALA B N 1
ATOM 1612 C CA . ALA B 1 95 ? -18.828 0.079 8.133 1 90.38 95 ALA B CA 1
ATOM 1613 C C . ALA B 1 95 ? -18.156 1.12 9.023 1 90.38 95 ALA B C 1
ATOM 1615 O O . ALA B 1 95 ? -17.219 0.802 9.773 1 90.38 95 ALA B O 1
ATOM 1616 N N . GLY B 1 96 ? -18.594 2.344 8.891 1 96.12 96 GLY B N 1
ATOM 1617 C CA . GLY B 1 96 ? -18 3.383 9.719 1 96.12 96 GLY B CA 1
ATOM 1618 C C . GLY B 1 96 ? -17.969 4.742 9.047 1 96.12 96 GLY B C 1
ATOM 1619 O O . GLY B 1 96 ? -18.859 5.07 8.258 1 96.12 96 GLY B O 1
ATOM 1620 N N . THR B 1 97 ? -17.109 5.605 9.578 1 97.94 97 THR B N 1
ATOM 1621 C CA . THR B 1 97 ? -16.906 6.969 9.094 1 97.94 97 THR B CA 1
ATOM 1622 C C . THR B 1 97 ? -15.5 7.129 8.516 1 97.94 97 THR B C 1
ATOM 1624 O O . THR B 1 97 ? -14.531 6.602 9.062 1 97.94 97 THR B O 1
ATOM 1627 N N . PHE B 1 98 ? -15.469 7.879 7.379 1 98.5 98 PHE B N 1
ATOM 1628 C CA . PHE B 1 98 ? -14.133 8.078 6.828 1 98.5 98 PHE B CA 1
ATOM 1629 C C . PHE B 1 98 ? -14.055 9.398 6.066 1 98.5 98 PHE B C 1
ATOM 1631 O O . PHE B 1 98 ? -15.078 9.969 5.703 1 98.5 98 PHE B O 1
ATOM 1638 N N . GLN B 1 99 ? -12.875 9.922 5.898 1 98.81 99 GLN B N 1
ATOM 1639 C CA . GLN B 1 99 ? -12.523 11.078 5.086 1 98.81 99 GLN B CA 1
ATOM 1640 C C . GLN B 1 99 ? -11.367 10.766 4.148 1 98.81 99 GLN B C 1
ATOM 1642 O O . GLN B 1 99 ? -10.312 10.297 4.59 1 98.81 99 GLN B O 1
ATOM 1647 N N . VAL B 1 100 ? -11.586 10.922 2.854 1 98.88 100 VAL B N 1
ATOM 1648 C CA . VAL B 1 100 ? -10.516 10.773 1.88 1 98.88 100 VAL B CA 1
ATOM 1649 C C . VAL B 1 100 ? -9.602 12 1.927 1 98.88 100 VAL B C 1
ATOM 1651 O O . VAL B 1 100 ? -10.086 13.133 1.973 1 98.88 100 VAL B O 1
ATOM 1654 N N . LEU B 1 101 ? -8.328 11.766 1.947 1 98.94 101 LEU B N 1
ATOM 1655 C CA . LEU B 1 101 ? -7.324 12.82 1.96 1 98.94 101 LEU B CA 1
ATOM 1656 C C . LEU B 1 101 ? -6.266 12.57 0.887 1 98.94 101 LEU B C 1
ATOM 1658 O O . LEU B 1 101 ? -6.164 11.469 0.351 1 98.94 101 LEU B O 1
ATOM 1662 N N . LEU B 1 102 ? -5.555 13.602 0.562 1 98.88 102 LEU B N 1
ATOM 1663 C CA . LEU B 1 102 ? -4.359 13.547 -0.27 1 98.88 102 LEU B CA 1
ATOM 1664 C C . LEU B 1 102 ? -3.121 13.93 0.531 1 98.88 102 LEU B C 1
ATOM 1666 O O . LEU B 1 102 ? -3.154 14.891 1.308 1 98.88 102 LEU B O 1
ATOM 1670 N N . ASP B 1 103 ? -2.047 13.156 0.398 1 98.81 103 ASP B N 1
ATOM 1671 C CA . ASP B 1 103 ? -0.787 13.617 0.977 1 98.81 103 ASP B CA 1
ATOM 1672 C C . ASP B 1 103 ? -0.188 14.758 0.157 1 98.81 103 ASP B C 1
ATOM 1674 O O . ASP B 1 103 ? -0.771 15.18 -0.842 1 98.81 103 ASP B O 1
ATOM 1678 N N . PRO B 1 104 ? 0.972 15.328 0.476 1 98.56 104 PRO B N 1
ATOM 1679 C CA . PRO B 1 104 ? 1.482 16.547 -0.163 1 98.56 104 PRO B CA 1
ATOM 1680 C C . PRO B 1 104 ? 1.729 16.359 -1.659 1 98.56 104 PRO B C 1
ATOM 1682 O O . PRO B 1 104 ? 1.859 17.344 -2.389 1 98.56 104 PRO B O 1
ATOM 1685 N N . GLU B 1 105 ? 1.805 15.125 -2.135 1 98.19 105 GLU B N 1
ATOM 1686 C CA . GLU B 1 105 ? 2.037 14.906 -3.559 1 98.19 105 GLU B CA 1
ATOM 1687 C C . GLU B 1 105 ? 0.791 14.352 -4.242 1 98.19 105 GLU B C 1
ATOM 1689 O O . GLU B 1 105 ? 0.856 13.883 -5.379 1 98.19 105 GLU B O 1
ATOM 1694 N N . GLY B 1 106 ? -0.267 14.25 -3.529 1 98.31 106 GLY B N 1
ATOM 1695 C CA . GLY B 1 106 ? -1.532 13.93 -4.168 1 98.31 106 GLY B CA 1
ATOM 1696 C C . GLY B 1 106 ? -1.906 12.461 -4.035 1 98.31 106 GLY B C 1
ATOM 1697 O O . GLY B 1 106 ? -2.877 12.008 -4.645 1 98.31 106 GLY B O 1
ATOM 1698 N N . ASN B 1 107 ? -1.12 11.68 -3.346 1 98.56 107 ASN B N 1
ATOM 1699 C CA . ASN B 1 107 ? -1.509 10.289 -3.131 1 98.56 107 ASN B CA 1
ATOM 1700 C C . ASN B 1 107 ? -2.715 10.18 -2.201 1 98.56 107 ASN B C 1
ATOM 1702 O O . ASN B 1 107 ? -2.752 10.82 -1.149 1 98.56 107 ASN B O 1
ATOM 1706 N N . GLU B 1 108 ? -3.637 9.328 -2.57 1 98.69 108 GLU B N 1
ATOM 1707 C CA . GLU B 1 108 ? -4.848 9.156 -1.776 1 98.69 108 GLU B CA 1
ATOM 1708 C C . GLU B 1 108 ? -4.578 8.312 -0.536 1 98.69 108 GLU B C 1
ATOM 1710 O O . GLU B 1 108 ? -3.803 7.355 -0.588 1 98.69 108 GLU B O 1
ATOM 1715 N N . TRP B 1 109 ? -5.215 8.617 0.503 1 98.88 109 TRP B N 1
ATOM 1716 C CA . TRP B 1 109 ? -5.332 7.844 1.735 1 98.88 109 TRP B CA 1
ATOM 1717 C C . TRP B 1 109 ? -6.578 8.242 2.516 1 98.88 109 TRP B C 1
ATOM 1719 O O . TRP B 1 109 ? -7.246 9.227 2.172 1 98.88 109 TRP B O 1
ATOM 1729 N N . CYS B 1 110 ? -6.969 7.465 3.566 1 98.81 110 CYS B N 1
ATOM 1730 C CA . CYS B 1 110 ? -8.18 7.789 4.316 1 98.81 110 CYS B CA 1
ATOM 1731 C C . CYS B 1 110 ? -7.918 7.742 5.816 1 98.81 110 CYS B C 1
ATOM 1733 O O . CYS B 1 110 ? -7.137 6.914 6.289 1 98.81 110 CYS B O 1
ATOM 1735 N N . VAL B 1 111 ? -8.562 8.617 6.434 1 98.81 111 VAL B N 1
ATOM 1736 C CA . VAL B 1 111 ? -8.805 8.469 7.867 1 98.81 111 VAL B CA 1
ATOM 1737 C C . VAL B 1 111 ? -10.117 7.723 8.094 1 98.81 111 VAL B C 1
ATOM 1739 O O . VAL B 1 111 ? -11.133 8.047 7.484 1 98.81 111 VAL B O 1
ATOM 1742 N N . VAL B 1 112 ? -10.023 6.758 8.984 1 98.69 112 VAL B N 1
ATOM 1743 C CA . VAL B 1 112 ? -11.203 5.91 9.125 1 98.69 112 VAL B CA 1
ATOM 1744 C C . VAL B 1 112 ? -11.492 5.676 10.609 1 98.69 112 VAL B C 1
ATOM 1746 O O . VAL B 1 112 ? -10.57 5.617 11.422 1 98.69 112 VAL B O 1
ATOM 1749 N N . ARG B 1 113 ? -12.688 5.613 10.969 1 98.31 113 ARG B N 1
ATOM 1750 C CA . ARG B 1 113 ? -13.211 5.094 12.227 1 98.31 113 ARG B CA 1
ATOM 1751 C C . ARG B 1 113 ? -14.234 3.992 11.984 1 98.31 113 ARG B C 1
ATOM 1753 O O . ARG B 1 113 ? -15.344 4.262 11.516 1 98.31 113 ARG B O 1
ATOM 1760 N N . SER B 1 114 ? -13.805 2.793 12.312 1 93.31 114 SER B N 1
ATOM 1761 C CA . SER B 1 114 ? -14.633 1.636 12 1 93.31 114 SER B CA 1
ATOM 1762 C C . SER B 1 114 ? -15.641 1.354 13.109 1 93.31 114 SER B C 1
ATOM 1764 O O . SER B 1 114 ? -15.398 1.69 14.273 1 93.31 114 SER B O 1
ATOM 1766 N N . ILE B 1 115 ? -16.688 0.909 12.609 1 86.75 115 ILE B N 1
ATOM 1767 C CA . ILE B 1 115 ? -17.688 0.409 13.555 1 86.75 115 ILE B CA 1
ATOM 1768 C C . ILE B 1 115 ? -17.469 -1.085 13.789 1 86.75 115 ILE B C 1
ATOM 1770 O O . ILE B 1 115 ? -17.422 -1.865 12.836 1 86.75 115 ILE B O 1
ATOM 1774 N N . GLY B 1 116 ? -17.344 -1.588 15.062 1 70.44 116 GLY B N 1
ATOM 1775 C CA . GLY B 1 116 ? -17.391 -3.008 15.375 1 70.44 116 GLY B CA 1
ATOM 1776 C C . GLY B 1 116 ? -16.031 -3.684 15.258 1 70.44 116 GLY B C 1
ATOM 1777 O O . GLY B 1 116 ? -15.938 -4.91 15.328 1 70.44 116 GLY B O 1
A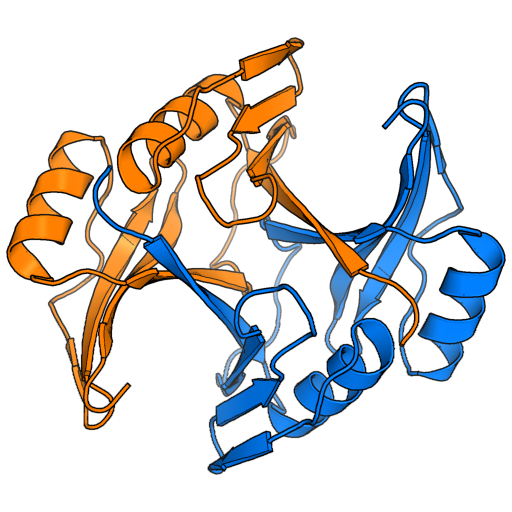TOM 1778 N N . ARG B 1 117 ? -15.117 -2.938 14.805 1 60.44 117 ARG B N 1
ATOM 1779 C CA . ARG B 1 117 ? -13.828 -3.625 14.836 1 60.44 117 ARG B CA 1
ATOM 1780 C C . ARG B 1 117 ? -13.164 -3.484 16.203 1 60.44 117 ARG B C 1
ATOM 1782 O O . ARG B 1 117 ? -13.336 -2.471 16.875 1 60.44 117 ARG B O 1
#

InterPro domains:
  IPR029068 Glyoxalase/Bleomycin resistance protein/Dihydroxybiphenyl dioxygenase [G3DSA:3.10.180.10] (2-115)
  IPR029068 Glyoxalase/Bleomycin resistance protein/Dihydroxybiphenyl dioxygenase [SSF54593] (1-112)
  IPR037523 Vicinal oxygen chelate (VOC), core domain [PS51819] (4-114)
  IPR041581 Glyoxalase-like domain, group 6 [PF18029] (7-112)

Secondary structure (DSSP, 8-state):
---EEEEEEEEES-HHHHHHHHHHHH-S--EEEETTEEEE--TTS-EEEEEE-SSPP-S--SEEEEEE-S-HHHHHHHHHHTT-EEEEEEEEETTEEEEEEE-TT--EEEEEEES--/---EEEEEEEEES-HHHHHHHHHHHH-S--EEEETTEEEE--TTS-EEEEEE-SSPP-S--SEEEEEE-S-HHHHHHHHHHHT-EEEEEEEEETTEEEEEEE-TT--EEEEEEES--

Radius of gyration: 17.0 Å; Cα contacts (8 Å, |Δi|>4): 594; chains: 2; bounding box: 46×41×34 Å